Protein AF-A0A812SFN1-F1 (afdb_monomer)

Nearest PDB structures (foldseek):
  1kt5-assembly1_A  TM=6.848E-01  e=2.049E-05  Bos taurus
  1iiu-assembly1_A  TM=6.638E-01  e=1.188E-04  Gallus gallus
  4o4u-assembly2_B  TM=3.848E-01  e=2.314E-02  Glaesserella parasuis
  5m3l-assembly1_M  TM=3.344E-01  e=1.324E+00  Lumbricus terrestris
  2q03-assembly1_B  TM=2.125E-01  e=4.104E-01  Shewanella denitrificans OS217

Organism: Symbiodinium pilosum (NCBI:txid2952)

InterPro domains:
  IPR012674 Calycin [SSF50814] (40-189)

Solvent-accessible surface area (backbone atoms only — not comparable to full-atom values): 11523 Å² total; per-residue (Å²): 138,86,87,86,85,87,84,88,82,90,81,90,76,90,68,88,74,77,69,70,76,65,72,86,62,62,102,75,63,73,59,53,59,76,57,66,82,76,62,32,34,76,58,27,69,74,66,49,54,74,87,36,63,57,47,63,29,19,50,75,46,80,48,47,79,84,56,46,84,49,85,70,40,34,55,42,62,56,36,36,36,34,41,76,32,94,89,39,90,58,31,31,34,34,48,28,33,35,34,40,36,61,91,87,40,45,81,45,78,44,52,37,36,28,40,63,54,95,49,54,50,35,30,34,31,28,62,58,77,87,53,92,82,56,83,83,56,61,71,27,40,35,27,43,25,39,70,40,71,39,98,87,64,36,55,44,28,40,33,36,40,34,35,28,56,37,93,52,76,91,69,19,55,68,43,47,32,42,42,34,32,24,57,64,68,91,75,62,84,86,64,84,60,88,130

Radius of gyration: 20.09 Å; Cα contacts (8 Å, |Δi|>4): 354; chains: 1; bounding box: 63×40×50 Å

Structure (mmCIF, N/CA/C/O backbone):
data_AF-A0A812SFN1-F1
#
_entry.id   AF-A0A812SFN1-F1
#
loop_
_atom_site.group_PDB
_atom_site.id
_atom_site.type_symbol
_atom_site.label_atom_id
_atom_site.label_alt_id
_atom_site.label_comp_id
_atom_site.label_asym_id
_atom_site.label_entity_id
_atom_site.label_seq_id
_atom_site.pdbx_PDB_ins_code
_atom_site.Cartn_x
_atom_site.Cartn_y
_atom_site.Cartn_z
_atom_site.occupancy
_atom_site.B_iso_or_equiv
_atom_site.auth_seq_id
_atom_site.auth_comp_id
_atom_site.auth_asym_id
_atom_site.auth_atom_id
_atom_site.pdbx_PDB_model_num
ATOM 1 N N . MET A 1 1 ? 26.410 11.068 -27.537 1.00 30.41 1 MET A N 1
ATOM 2 C CA . MET A 1 1 ? 27.506 11.788 -26.854 1.00 30.41 1 MET A CA 1
ATOM 3 C C . MET A 1 1 ? 27.956 10.946 -25.669 1.00 30.41 1 MET A C 1
ATOM 5 O O . MET A 1 1 ? 27.180 10.829 -24.729 1.00 30.41 1 MET A O 1
ATOM 9 N N . PRO A 1 2 ? 29.117 10.275 -25.729 1.00 30.58 2 PRO A N 1
ATOM 10 C CA . PRO A 1 2 ? 29.652 9.532 -24.596 1.00 30.58 2 PRO A CA 1
ATOM 11 C C . PRO A 1 2 ? 30.596 10.426 -23.783 1.00 30.58 2 PRO A C 1
ATOM 13 O O . PRO A 1 2 ? 31.376 11.184 -24.357 1.00 30.58 2 PRO A O 1
ATOM 16 N N . CYS A 1 3 ? 30.557 10.308 -22.459 1.00 23.53 3 CYS A N 1
ATOM 17 C CA . CYS A 1 3 ? 31.626 10.801 -21.599 1.00 23.53 3 CYS A CA 1
ATOM 18 C C . CYS A 1 3 ? 32.460 9.595 -21.159 1.00 23.53 3 CYS A C 1
ATOM 20 O O . CYS A 1 3 ? 31.937 8.646 -20.575 1.00 23.53 3 CYS A O 1
ATOM 22 N N . SER A 1 4 ? 33.741 9.607 -21.523 1.00 26.70 4 SER A N 1
ATOM 23 C CA . SER A 1 4 ? 34.725 8.582 -21.189 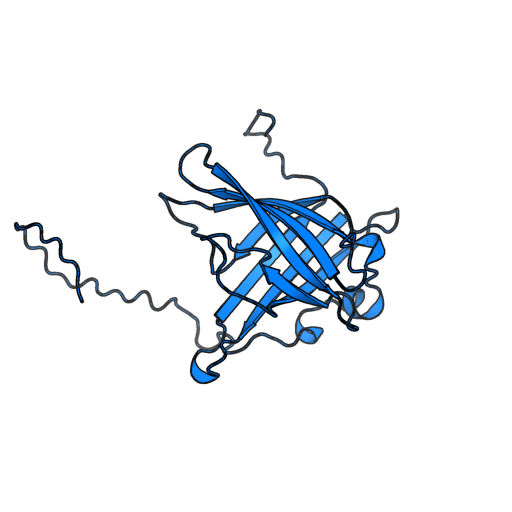1.00 26.70 4 SER A CA 1
ATOM 24 C C . SER A 1 4 ? 35.431 8.906 -19.876 1.00 26.70 4 SER A C 1
ATOM 26 O O . SER A 1 4 ? 35.824 10.052 -19.676 1.00 26.70 4 SER A O 1
ATOM 28 N N . ALA A 1 5 ? 35.778 7.882 -19.101 1.00 27.61 5 ALA A N 1
ATOM 29 C CA . ALA A 1 5 ? 37.019 7.882 -18.334 1.00 27.61 5 ALA A CA 1
ATOM 30 C C . ALA A 1 5 ? 37.664 6.495 -18.447 1.00 27.61 5 ALA A C 1
ATOM 32 O O . ALA A 1 5 ? 37.108 5.489 -18.013 1.00 27.61 5 ALA A O 1
ATOM 33 N N . ARG A 1 6 ? 38.825 6.461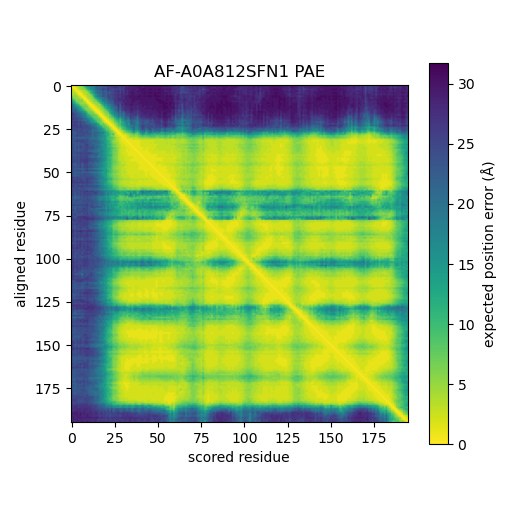 -19.107 1.00 28.08 6 ARG A N 1
ATOM 34 C CA . ARG A 1 6 ? 39.748 5.326 -19.158 1.00 28.08 6 ARG A CA 1
ATOM 35 C C . ARG A 1 6 ? 40.679 5.416 -17.951 1.00 28.08 6 ARG A C 1
ATOM 37 O O . ARG A 1 6 ? 41.238 6.479 -17.710 1.00 28.08 6 ARG A O 1
ATOM 44 N N . CYS A 1 7 ? 40.933 4.286 -17.301 1.00 25.19 7 CYS A N 1
ATOM 45 C CA . CYS A 1 7 ? 42.162 4.053 -16.550 1.00 25.19 7 CYS A CA 1
ATOM 46 C C . CYS A 1 7 ? 42.789 2.756 -17.093 1.00 25.19 7 CYS A C 1
ATOM 48 O O . CYS A 1 7 ? 42.141 1.712 -17.125 1.00 25.19 7 CYS A O 1
ATOM 50 N N . TRP A 1 8 ? 44.004 2.874 -17.624 1.00 29.62 8 TRP A N 1
ATOM 51 C CA . TRP A 1 8 ? 44.939 1.798 -17.996 1.00 29.62 8 TRP A CA 1
ATOM 52 C C . TRP A 1 8 ? 45.801 1.541 -16.734 1.00 29.62 8 TRP A C 1
ATOM 54 O O . TRP A 1 8 ? 46.112 2.510 -16.055 1.00 29.62 8 TRP A O 1
ATOM 64 N N . GLN A 1 9 ? 46.174 0.342 -16.271 1.00 32.12 9 GLN A N 1
ATOM 65 C CA . GLN A 1 9 ? 46.840 -0.783 -16.934 1.00 32.12 9 GLN A CA 1
ATOM 66 C C . GLN A 1 9 ? 46.726 -2.071 -16.077 1.00 32.12 9 GLN A C 1
ATOM 68 O O . GLN A 1 9 ? 47.017 -2.066 -14.887 1.00 32.12 9 GLN A O 1
ATOM 73 N N . SER A 1 10 ? 46.358 -3.161 -16.753 1.00 34.56 10 SER A N 1
ATOM 74 C CA . SER A 1 10 ? 46.991 -4.493 -16.752 1.00 34.56 10 SER A CA 1
ATOM 75 C C . SER A 1 10 ? 47.276 -5.238 -15.437 1.00 34.56 10 SER A C 1
ATOM 77 O O . SER A 1 10 ? 48.346 -5.057 -14.876 1.00 34.56 10 SER A O 1
ATOM 79 N N . ILE A 1 11 ? 46.452 -6.249 -15.114 1.00 38.59 11 ILE A N 1
ATOM 80 C CA . ILE A 1 11 ? 46.878 -7.667 -15.047 1.00 38.59 11 ILE A CA 1
ATOM 81 C C . ILE A 1 11 ? 45.729 -8.535 -15.585 1.00 38.59 11 ILE A C 1
ATOM 83 O O . ILE A 1 11 ? 44.580 -8.412 -15.166 1.00 38.59 11 ILE A O 1
ATOM 87 N N . LEU A 1 12 ? 46.058 -9.400 -16.546 1.00 41.22 12 LEU A N 1
ATOM 88 C CA . LEU A 1 12 ? 45.193 -10.440 -17.091 1.00 41.22 12 LEU A CA 1
ATOM 89 C C . LEU A 1 12 ? 44.718 -11.409 -15.994 1.00 41.22 12 LEU A C 1
ATOM 91 O O . LEU A 1 12 ? 45.506 -12.206 -15.499 1.00 41.22 12 LEU A O 1
ATOM 95 N N . VAL A 1 13 ? 43.410 -11.434 -15.739 1.00 44.31 13 VAL A N 1
ATOM 96 C CA . VAL A 1 13 ? 42.663 -12.680 -15.506 1.00 44.31 13 VAL A CA 1
ATOM 97 C C . VAL A 1 13 ? 41.435 -12.617 -16.407 1.00 44.31 13 VAL A C 1
ATOM 99 O O . VAL A 1 13 ? 40.340 -12.227 -16.013 1.00 44.31 13 VAL A O 1
ATOM 102 N N . ALA A 1 14 ? 41.654 -12.934 -17.681 1.00 43.69 14 ALA A N 1
ATOM 103 C CA . ALA A 1 14 ? 40.589 -13.185 -18.636 1.00 43.69 14 ALA A CA 1
ATOM 104 C C . ALA A 1 14 ? 40.062 -14.608 -18.405 1.00 43.69 14 ALA A C 1
ATOM 106 O O . ALA A 1 14 ? 40.449 -15.549 -19.088 1.00 43.69 14 ALA A O 1
ATOM 107 N N . ALA A 1 15 ? 39.179 -14.753 -17.421 1.00 46.53 15 ALA A N 1
ATOM 108 C CA . ALA A 1 15 ? 38.187 -15.814 -17.404 1.00 46.53 15 ALA A CA 1
ATOM 109 C C . ALA A 1 15 ? 36.833 -15.127 -17.263 1.00 46.53 15 ALA A C 1
ATOM 111 O O . ALA A 1 15 ? 36.476 -14.575 -16.226 1.00 46.53 15 ALA A O 1
ATOM 112 N N . VAL A 1 16 ? 36.159 -15.089 -18.404 1.00 47.81 16 VAL A N 1
ATOM 113 C CA . VAL A 1 16 ? 34.801 -14.640 -18.676 1.00 47.81 16 VAL A CA 1
ATOM 114 C C . VAL A 1 16 ? 33.835 -15.172 -17.609 1.00 47.81 16 VAL A C 1
ATOM 116 O O . VAL A 1 16 ? 33.189 -16.196 -17.779 1.00 47.81 16 VAL A O 1
ATOM 119 N N . CYS A 1 17 ? 33.698 -14.438 -16.507 1.00 41.50 17 CYS A N 1
ATOM 120 C CA . CYS A 1 17 ? 32.503 -14.456 -15.674 1.00 41.50 17 CYS A CA 1
ATOM 121 C C . CYS A 1 17 ? 31.531 -13.402 -16.212 1.00 41.50 17 CYS A C 1
ATOM 123 O O . CYS A 1 17 ? 31.057 -12.536 -15.482 1.00 41.50 17 CYS A O 1
ATOM 125 N N . THR A 1 18 ? 31.156 -13.509 -17.492 1.00 46.12 18 THR A N 1
ATOM 126 C CA . THR A 1 18 ? 29.789 -13.157 -17.893 1.00 46.12 18 THR A CA 1
ATOM 127 C C . THR A 1 18 ? 28.863 -14.250 -17.369 1.00 46.12 18 THR A C 1
ATOM 129 O O . THR A 1 18 ? 28.173 -14.929 -18.126 1.00 46.12 18 THR A O 1
ATOM 132 N N . LEU A 1 19 ? 28.847 -14.431 -16.049 1.00 46.44 19 LEU A N 1
ATOM 133 C CA . LEU A 1 19 ? 27.657 -14.910 -15.386 1.00 46.44 19 LEU A CA 1
ATOM 134 C C . LEU A 1 19 ? 26.694 -13.738 -15.512 1.00 46.44 19 LEU A C 1
ATOM 136 O O . LEU A 1 19 ? 26.614 -12.861 -14.655 1.00 46.44 19 LEU A O 1
ATOM 140 N N . LEU A 1 20 ? 25.994 -13.707 -16.649 1.00 44.91 20 LEU A N 1
ATOM 141 C CA . LEU A 1 20 ? 24.604 -13.307 -16.634 1.00 44.91 20 LEU A CA 1
ATOM 142 C C . LEU A 1 20 ? 24.030 -14.059 -15.440 1.00 44.91 20 LEU A C 1
ATOM 144 O O . LEU A 1 20 ? 23.793 -15.263 -15.522 1.00 44.91 20 LEU A O 1
ATOM 148 N N . ALA A 1 21 ? 23.878 -13.369 -14.314 1.00 43.00 21 ALA A N 1
ATOM 149 C CA . ALA A 1 21 ? 22.885 -13.747 -13.344 1.00 43.00 21 ALA A CA 1
ATOM 150 C C . ALA A 1 21 ? 21.562 -13.613 -14.103 1.00 43.00 21 ALA A C 1
ATOM 152 O O . ALA A 1 21 ? 20.866 -12.606 -14.002 1.00 43.00 21 ALA A O 1
ATOM 153 N N . LYS A 1 22 ? 21.252 -14.614 -14.940 1.00 44.03 22 LYS A N 1
ATOM 154 C CA . LYS A 1 22 ? 19.883 -15.047 -15.105 1.00 44.03 22 LYS A CA 1
ATOM 155 C C . LYS A 1 22 ? 19.474 -15.261 -13.663 1.00 44.03 22 LYS A C 1
ATOM 157 O O . LYS A 1 22 ? 19.995 -16.157 -13.009 1.00 44.03 22 LYS A O 1
ATOM 162 N N . ALA A 1 23 ? 18.710 -14.320 -13.117 1.00 45.53 23 ALA A N 1
ATOM 163 C CA . ALA A 1 23 ? 17.949 -14.630 -11.931 1.00 45.53 23 ALA A CA 1
ATOM 164 C C . ALA A 1 23 ? 17.289 -15.965 -12.273 1.00 45.53 23 ALA A C 1
ATOM 166 O O . ALA A 1 23 ? 16.613 -16.034 -13.304 1.00 45.53 23 ALA A O 1
ATOM 167 N N . ASP A 1 24 ? 17.635 -17.021 -11.536 1.00 43.62 24 ASP A N 1
ATOM 168 C CA . ASP A 1 24 ? 17.015 -18.333 -11.667 1.00 43.62 24 ASP A CA 1
ATOM 169 C C . ASP A 1 24 ? 15.550 -18.139 -11.286 1.00 43.62 24 ASP A C 1
ATOM 171 O O . ASP A 1 24 ? 15.131 -18.337 -10.150 1.00 43.62 24 ASP A O 1
ATOM 175 N N . CYS A 1 25 ? 14.786 -17.620 -12.235 1.00 52.16 25 CYS A N 1
ATOM 176 C CA . CYS A 1 25 ? 13.358 -17.720 -12.243 1.00 52.16 25 CYS A CA 1
ATOM 177 C C . CYS A 1 25 ? 13.112 -19.145 -12.734 1.00 52.16 25 CYS A C 1
ATOM 179 O O . CYS A 1 25 ? 13.432 -19.421 -13.897 1.00 52.16 25 CYS A O 1
ATOM 181 N N . PRO A 1 26 ? 12.637 -20.067 -11.875 1.00 61.00 26 PRO A N 1
ATOM 182 C CA . PRO A 1 26 ? 12.176 -21.366 -12.349 1.00 61.00 26 PRO A CA 1
ATOM 183 C C . PRO A 1 26 ? 11.146 -21.152 -13.469 1.00 61.00 26 PRO A C 1
ATOM 185 O O . PRO A 1 26 ? 10.568 -20.068 -13.570 1.00 61.00 26 PRO A O 1
ATOM 188 N N . GLU A 1 27 ? 10.935 -22.161 -14.317 1.00 58.38 27 GLU A N 1
ATOM 189 C CA . GLU A 1 27 ? 10.162 -22.086 -15.576 1.00 58.38 27 GLU A CA 1
ATOM 190 C C . GLU A 1 27 ? 8.706 -21.565 -15.448 1.00 58.38 27 GLU A C 1
ATOM 192 O O . GLU A 1 27 ? 8.043 -21.370 -16.461 1.00 58.38 27 GLU A O 1
ATOM 197 N N . ASP A 1 28 ? 8.250 -21.215 -14.241 1.00 66.44 28 ASP A N 1
ATOM 198 C CA . ASP A 1 28 ? 6.900 -20.766 -13.896 1.00 66.44 28 ASP A CA 1
ATOM 199 C C . ASP A 1 28 ? 6.834 -19.364 -13.254 1.00 66.44 28 ASP A C 1
ATOM 201 O O . ASP A 1 28 ? 5.865 -19.030 -12.567 1.00 66.44 28 ASP A O 1
ATOM 205 N N . CYS A 1 29 ? 7.848 -18.508 -13.429 1.00 70.88 29 CYS A N 1
ATOM 206 C CA . CYS A 1 29 ? 7.729 -17.125 -12.958 1.00 70.88 29 CYS A CA 1
ATOM 207 C C . CYS A 1 29 ? 6.555 -16.414 -13.661 1.00 70.88 29 CYS A C 1
ATOM 209 O O . CYS A 1 29 ? 6.495 -16.396 -14.896 1.00 70.88 29 CYS A O 1
ATOM 211 N N . PRO A 1 30 ? 5.632 -15.785 -12.909 1.00 82.44 30 PRO A N 1
ATOM 212 C CA . PRO A 1 30 ? 4.486 -15.128 -13.508 1.00 82.44 30 PRO A CA 1
ATOM 213 C C . PRO A 1 30 ? 4.959 -13.984 -14.404 1.00 82.44 30 PRO A C 1
ATOM 215 O O . PRO A 1 30 ? 5.619 -13.045 -13.963 1.00 82.44 30 PRO A O 1
ATOM 218 N N . ALA A 1 31 ? 4.587 -14.045 -15.683 1.00 86.88 31 ALA A N 1
ATOM 219 C CA . ALA A 1 31 ? 4.894 -12.985 -16.641 1.00 86.88 31 ALA A CA 1
ATOM 220 C C . ALA A 1 31 ? 4.077 -11.709 -16.382 1.00 86.88 31 ALA A C 1
ATOM 222 O O . ALA A 1 31 ? 4.350 -10.669 -16.978 1.00 86.88 31 ALA A O 1
ATOM 223 N N . ARG A 1 32 ? 3.044 -11.786 -15.535 1.00 92.75 32 ARG A N 1
ATOM 224 C CA . ARG A 1 32 ? 2.090 -10.712 -15.266 1.00 92.75 32 ARG A CA 1
ATOM 225 C C . ARG A 1 32 ? 1.772 -10.616 -13.793 1.00 92.75 32 ARG A C 1
ATOM 227 O O . ARG A 1 32 ? 1.776 -11.619 -13.086 1.00 92.75 32 ARG A O 1
ATOM 234 N N . CYS A 1 33 ? 1.428 -9.407 -13.371 1.00 94.69 33 CYS A N 1
ATOM 235 C CA . CYS A 1 33 ? 0.812 -9.200 -12.074 1.00 94.69 33 CYS A CA 1
ATOM 236 C C . CYS A 1 33 ? -0.432 -10.088 -11.939 1.00 94.69 33 CYS A C 1
ATOM 238 O O . CYS A 1 33 ? -1.250 -10.090 -12.867 1.00 94.69 33 CYS A O 1
ATOM 240 N N . PRO A 1 34 ? -0.591 -10.804 -10.814 1.00 95.19 34 PRO A N 1
ATOM 241 C CA . PRO A 1 34 ? -1.831 -11.504 -10.527 1.00 95.19 34 PRO A CA 1
ATOM 242 C C . PRO A 1 34 ? -2.991 -10.507 -10.437 1.00 95.19 34 PRO A C 1
ATOM 244 O O . PRO A 1 34 ? -2.804 -9.316 -10.161 1.00 95.19 34 PRO A O 1
ATOM 247 N N . GLY A 1 35 ? -4.203 -10.999 -10.673 1.00 96.00 35 GLY A N 1
ATOM 248 C CA . GLY A 1 35 ? -5.418 -10.250 -10.399 1.00 96.00 35 GLY A CA 1
ATOM 249 C C . GLY A 1 35 ? -5.548 -9.966 -8.902 1.00 96.00 35 GLY A C 1
ATOM 250 O O . GLY A 1 35 ? -5.170 -10.781 -8.063 1.00 96.00 35 GLY A O 1
ATOM 251 N N . GLN A 1 36 ? -6.130 -8.823 -8.538 1.00 95.81 36 GLN A N 1
ATOM 252 C CA . GLN A 1 36 ? -6.191 -8.428 -7.123 1.00 95.81 36 GLN A CA 1
ATOM 253 C C . GLN A 1 36 ? -7.031 -9.399 -6.292 1.00 95.81 36 GLN A C 1
ATOM 255 O O . GLN A 1 36 ? -6.624 -9.828 -5.216 1.00 95.81 36 GLN A O 1
ATOM 260 N N . LEU A 1 37 ? -8.140 -9.877 -6.857 1.00 95.19 37 LEU A N 1
ATOM 261 C CA . LEU A 1 37 ? -8.960 -10.915 -6.236 1.00 95.19 37 LEU A CA 1
ATOM 262 C C . LEU A 1 37 ? -8.253 -12.272 -6.126 1.00 95.19 37 LEU A C 1
ATOM 264 O O . LEU A 1 37 ? -8.746 -13.135 -5.414 1.00 95.19 37 LEU A O 1
ATOM 268 N N . GLU A 1 38 ? -7.142 -12.507 -6.818 1.00 95.56 38 GLU A N 1
ATOM 269 C CA . GLU A 1 38 ? -6.393 -13.764 -6.702 1.00 95.56 38 GLU A CA 1
ATOM 270 C C . GLU A 1 38 ? -5.487 -13.753 -5.470 1.00 95.56 38 GLU A C 1
ATOM 272 O O . GLU A 1 38 ? -5.257 -14.803 -4.875 1.00 95.56 38 GLU A O 1
ATOM 277 N N . VAL A 1 39 ? -5.029 -12.568 -5.048 1.00 96.81 39 VAL A N 1
ATOM 278 C CA . VAL A 1 39 ? -4.117 -12.413 -3.908 1.00 96.81 39 VAL A CA 1
ATOM 279 C C . VAL A 1 39 ? -4.825 -12.041 -2.606 1.00 96.81 39 VAL A C 1
ATOM 281 O O . VAL A 1 39 ? -4.325 -12.379 -1.544 1.00 96.81 39 VAL A O 1
ATOM 284 N N . GLN A 1 40 ? -5.991 -11.388 -2.644 1.00 98.12 40 GLN A N 1
ATOM 285 C CA . GLN A 1 40 ? -6.701 -10.983 -1.421 1.00 98.12 40 GLN A CA 1
ATOM 286 C C . GLN A 1 40 ? -7.248 -12.168 -0.621 1.00 98.12 40 GLN A C 1
ATOM 288 O O . GLN A 1 40 ? -7.825 -13.095 -1.189 1.00 98.12 40 GLN A O 1
ATOM 293 N N . SER A 1 41 ? -7.215 -12.091 0.706 1.00 98.25 41 SER A N 1
ATOM 294 C CA . SER A 1 41 ? -7.943 -13.005 1.584 1.00 98.25 41 SER A CA 1
ATOM 295 C C . SER A 1 41 ? -9.458 -12.809 1.445 1.00 98.25 41 SER A C 1
ATOM 297 O O . SER A 1 41 ? -9.946 -11.744 1.054 1.00 98.25 41 SER A O 1
ATOM 299 N N . ALA A 1 42 ? -10.242 -13.836 1.782 1.00 98.06 42 ALA A N 1
ATOM 300 C CA . ALA A 1 42 ? -11.704 -13.728 1.769 1.00 98.06 42 ALA A CA 1
ATOM 301 C C . ALA A 1 42 ? -12.215 -12.630 2.723 1.00 98.06 42 ALA A C 1
ATOM 303 O O . ALA A 1 42 ? -13.233 -11.990 2.444 1.00 98.06 42 ALA A O 1
ATOM 304 N N . PHE A 1 43 ? -11.491 -12.391 3.824 1.00 98.12 43 PHE A N 1
ATOM 305 C CA . PHE A 1 43 ? -11.801 -11.327 4.771 1.00 98.12 43 PHE A CA 1
ATOM 306 C C . PHE A 1 43 ? -11.664 -9.953 4.114 1.00 98.12 43 PHE A C 1
ATOM 308 O O . PHE A 1 43 ? -12.622 -9.185 4.134 1.00 98.12 43 PHE A O 1
ATOM 315 N N . VAL A 1 44 ? -10.533 -9.657 3.461 1.00 98.19 44 VAL A N 1
ATOM 316 C CA . VAL A 1 44 ? -10.334 -8.341 2.831 1.00 98.19 44 VAL A CA 1
ATOM 317 C C . VAL A 1 44 ? -11.395 -8.072 1.765 1.00 98.19 44 VAL A C 1
ATOM 319 O O . VAL A 1 44 ? -12.010 -7.008 1.769 1.00 98.19 44 VAL A O 1
ATOM 322 N N . ARG A 1 45 ? -11.689 -9.062 0.912 1.00 97.00 45 ARG A N 1
ATOM 323 C CA . ARG A 1 45 ? -12.670 -8.922 -0.181 1.00 97.00 45 ARG A CA 1
ATOM 324 C C . ARG A 1 45 ? -14.073 -8.529 0.292 1.00 97.00 45 ARG A C 1
ATOM 326 O O . ARG A 1 45 ? -14.829 -7.955 -0.483 1.00 97.00 45 ARG A O 1
ATOM 333 N N . SER A 1 46 ? -14.445 -8.894 1.519 1.00 96.69 46 SER A N 1
ATOM 334 C CA . SER A 1 46 ? -15.824 -8.770 2.015 1.00 96.69 46 SER A CA 1
ATOM 335 C C . SER A 1 46 ? -15.990 -7.830 3.208 1.00 96.69 46 SER A C 1
ATOM 337 O O . SER A 1 46 ? -17.086 -7.321 3.425 1.00 96.69 46 SER A O 1
ATOM 339 N N . GLN A 1 47 ? -14.934 -7.612 3.992 1.00 97.44 47 GLN A N 1
ATOM 340 C CA . GLN A 1 47 ? -15.003 -6.951 5.300 1.00 97.44 47 GLN A CA 1
ATOM 341 C C . GLN A 1 47 ? -13.917 -5.892 5.505 1.00 97.44 47 GLN A C 1
ATOM 343 O O . GLN A 1 47 ? -13.844 -5.304 6.589 1.00 97.44 47 GLN A O 1
ATOM 348 N N . PHE A 1 48 ? -13.065 -5.636 4.505 1.00 98.12 48 PHE A N 1
ATOM 349 C CA . PHE A 1 48 ? -12.106 -4.545 4.608 1.00 98.12 48 PHE A CA 1
ATOM 350 C C . PHE A 1 48 ? -12.830 -3.204 4.726 1.00 98.12 48 PHE A C 1
ATOM 352 O O . PHE A 1 48 ? -13.708 -2.864 3.937 1.00 98.12 48 PHE A O 1
ATOM 359 N N . ASP A 1 49 ? -12.419 -2.437 5.720 1.00 97.94 49 ASP A N 1
ATOM 360 C CA . ASP A 1 49 ? -12.974 -1.153 6.085 1.00 97.94 49 ASP A CA 1
ATOM 361 C C . ASP A 1 49 ? -11.807 -0.187 6.243 1.00 97.94 49 ASP A C 1
ATOM 363 O O . ASP A 1 49 ? -10.994 -0.260 7.169 1.00 97.94 49 ASP A O 1
ATOM 367 N N . LEU A 1 50 ? -11.741 0.733 5.289 1.00 97.19 50 LEU A N 1
ATOM 368 C CA . LEU A 1 50 ? -10.669 1.701 5.169 1.00 97.19 50 LEU A CA 1
ATOM 369 C C . LEU A 1 50 ? -10.519 2.568 6.430 1.00 97.19 50 LEU A C 1
ATOM 371 O O . LEU A 1 50 ? -9.408 2.960 6.778 1.00 97.19 50 LEU A O 1
ATOM 375 N N . SER A 1 51 ? -11.605 2.821 7.169 1.00 97.00 51 SER A N 1
ATOM 376 C CA . SER A 1 51 ? -11.551 3.638 8.388 1.00 97.00 51 SER A CA 1
ATOM 377 C C . SER A 1 51 ? -10.709 3.006 9.505 1.00 97.00 51 SER A C 1
ATOM 379 O O . SER A 1 51 ? -10.150 3.721 10.338 1.00 97.00 51 SER A O 1
ATOM 381 N N . LYS A 1 52 ? -10.559 1.674 9.492 1.00 97.69 52 LYS A N 1
ATOM 382 C CA . LYS A 1 52 ? -9.755 0.894 10.450 1.00 97.69 52 LYS A CA 1
ATOM 383 C C . LYS A 1 52 ? -8.294 0.746 10.035 1.00 97.69 52 LYS A C 1
ATOM 385 O O . LYS A 1 52 ? -7.488 0.242 10.819 1.00 97.69 52 LYS A O 1
ATOM 390 N N . PHE A 1 53 ? -7.957 1.178 8.820 1.00 97.44 53 PHE A N 1
ATOM 391 C CA . PHE A 1 53 ? -6.630 1.039 8.231 1.00 97.44 53 PHE A CA 1
ATOM 392 C C . PHE A 1 53 ? -5.659 2.139 8.660 1.00 97.44 53 PHE A C 1
ATOM 394 O O . PHE A 1 53 ? -4.449 1.954 8.569 1.00 97.44 53 PHE A O 1
ATOM 401 N N . TRP A 1 54 ? -6.149 3.263 9.174 1.00 97.44 54 TRP A N 1
ATOM 402 C CA . TRP A 1 54 ? -5.322 4.434 9.453 1.00 97.44 54 TRP A CA 1
ATOM 403 C C . TRP A 1 54 ? -4.324 4.270 10.600 1.00 97.44 54 TRP A C 1
ATOM 405 O O . TRP A 1 54 ? -4.472 3.450 11.511 1.00 97.44 54 TRP A O 1
ATOM 415 N N . GLY A 1 55 ? -3.279 5.095 10.556 1.00 96.44 55 GLY A N 1
ATOM 416 C CA . GLY A 1 55 ? -2.291 5.263 11.615 1.00 96.44 55 GLY A CA 1
ATOM 417 C C . GLY A 1 55 ? -0.880 4.848 11.209 1.00 96.44 55 GLY A C 1
ATOM 418 O O . GLY A 1 55 ? -0.555 4.702 10.034 1.00 96.44 55 GLY A O 1
ATOM 419 N N . VAL A 1 56 ? -0.031 4.670 12.218 1.00 96.25 56 VAL A N 1
ATOM 420 C CA . VAL A 1 56 ? 1.385 4.336 12.034 1.00 96.25 56 VAL A CA 1
ATOM 421 C C . VAL A 1 56 ? 1.562 2.828 11.962 1.00 96.25 56 VAL A C 1
ATOM 423 O O . VAL A 1 56 ? 1.052 2.122 12.825 1.00 96.25 56 VAL A O 1
ATOM 426 N N . TYR A 1 57 ? 2.295 2.360 10.962 1.00 95.50 57 TYR A N 1
ATOM 427 C CA . TYR A 1 57 ? 2.777 0.995 10.848 1.00 95.50 57 TYR A CA 1
ATOM 428 C C . TYR A 1 57 ? 4.298 0.980 10.751 1.00 95.50 57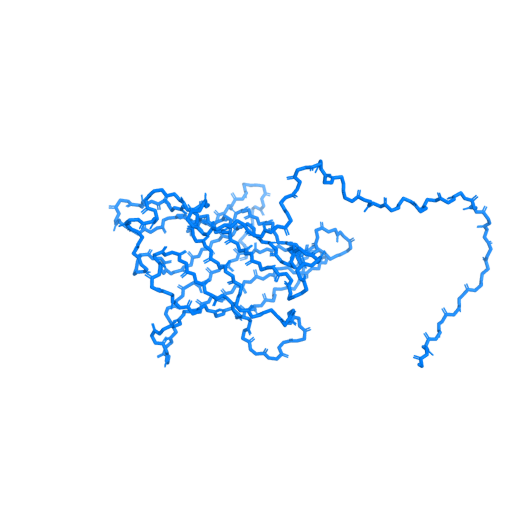 TYR A C 1
ATOM 430 O O . TYR A 1 57 ? 4.917 1.904 10.225 1.00 95.50 57 TYR A O 1
ATOM 438 N N . TYR A 1 58 ? 4.884 -0.102 11.230 1.00 92.12 58 TYR A N 1
ATOM 439 C CA . TYR A 1 58 ? 6.292 -0.425 11.106 1.00 92.12 58 TYR A CA 1
ATOM 440 C C . TYR A 1 58 ? 6.427 -1.567 10.122 1.00 92.12 58 TYR A C 1
ATOM 442 O O . TYR A 1 58 ? 5.669 -2.537 10.174 1.00 92.12 58 TYR A O 1
ATOM 450 N N . GLU A 1 59 ? 7.365 -1.427 9.202 1.00 88.50 59 GLU A N 1
ATOM 451 C CA . GLU A 1 59 ? 7.582 -2.419 8.166 1.00 88.50 59 GLU A CA 1
ATOM 452 C C . GLU A 1 59 ? 8.499 -3.517 8.700 1.00 88.50 59 GLU A C 1
ATOM 454 O O . GLU A 1 59 ? 9.672 -3.294 8.980 1.00 88.50 59 GLU A O 1
ATOM 459 N N . ILE A 1 60 ? 7.923 -4.696 8.903 1.00 84.94 60 ILE A N 1
ATOM 460 C CA . ILE A 1 60 ? 8.551 -5.837 9.575 1.00 84.94 60 ILE A CA 1
ATOM 461 C C . ILE A 1 60 ? 9.315 -6.693 8.567 1.00 84.94 60 ILE A C 1
ATOM 463 O O . ILE A 1 60 ? 10.411 -7.175 8.844 1.00 84.94 60 ILE A O 1
ATOM 467 N N . ALA A 1 61 ? 8.738 -6.868 7.380 1.00 79.31 61 ALA A N 1
ATOM 468 C CA . ALA A 1 61 ? 9.384 -7.529 6.260 1.00 79.31 61 ALA A CA 1
ATOM 469 C C . ALA A 1 61 ? 9.027 -6.792 4.975 1.00 79.31 61 ALA A C 1
ATOM 471 O O . ALA A 1 61 ? 7.860 -6.488 4.734 1.00 79.31 61 ALA A O 1
ATOM 472 N N . TYR A 1 62 ? 10.036 -6.528 4.147 1.00 72.88 62 TYR A N 1
ATOM 473 C CA . TYR A 1 62 ? 9.851 -5.818 2.891 1.00 72.88 62 TYR A CA 1
ATOM 474 C C . TYR A 1 62 ? 10.690 -6.416 1.778 1.00 72.88 62 TYR A C 1
ATOM 476 O O . TYR A 1 62 ? 11.878 -6.735 1.920 1.00 72.88 62 TYR A O 1
ATOM 484 N N . HIS A 1 63 ? 10.043 -6.583 0.639 1.00 70.69 63 HIS A N 1
ATOM 485 C CA . HIS A 1 63 ? 10.647 -7.050 -0.589 1.00 70.69 63 HIS A CA 1
ATOM 486 C C . HIS A 1 63 ? 10.127 -6.159 -1.704 1.00 70.69 63 HIS A C 1
ATOM 488 O O . HIS A 1 63 ? 9.079 -6.449 -2.255 1.00 70.69 63 HIS A O 1
ATOM 494 N N . ASP A 1 64 ? 10.854 -5.093 -2.027 1.00 69.56 64 ASP A N 1
ATOM 495 C CA . ASP A 1 64 ? 10.595 -4.252 -3.194 1.00 69.56 64 ASP A CA 1
ATOM 496 C C . ASP A 1 64 ? 11.730 -4.453 -4.210 1.00 69.56 64 ASP A C 1
ATOM 498 O O . ASP A 1 64 ? 12.914 -4.363 -3.870 1.00 69.56 64 ASP A O 1
ATOM 502 N N . SER A 1 65 ? 11.355 -4.734 -5.460 1.00 69.00 65 SER A N 1
ATOM 503 C CA . SER A 1 65 ? 12.261 -4.860 -6.612 1.00 69.00 65 SER A CA 1
ATOM 504 C C . SER A 1 65 ? 13.186 -3.653 -6.859 1.00 69.00 65 SER A C 1
ATOM 506 O O . SER A 1 65 ? 14.225 -3.800 -7.502 1.00 69.00 65 SER A O 1
ATOM 508 N N . THR A 1 66 ? 12.843 -2.472 -6.345 1.00 65.38 66 THR A N 1
ATOM 509 C CA . THR A 1 66 ? 13.576 -1.211 -6.540 1.00 65.38 66 THR A CA 1
ATOM 510 C C . THR A 1 66 ? 14.541 -0.876 -5.405 1.00 65.38 66 THR A C 1
ATOM 512 O O . THR A 1 66 ? 15.377 0.018 -5.552 1.00 65.38 66 THR A O 1
ATOM 515 N N . GLN A 1 67 ? 14.478 -1.592 -4.278 1.00 66.31 67 GLN A N 1
ATOM 516 C CA . GLN A 1 67 ? 15.281 -1.266 -3.105 1.00 66.31 67 GLN A CA 1
ATOM 517 C C . GLN A 1 67 ? 16.612 -2.032 -3.089 1.00 66.31 67 GLN A C 1
ATOM 519 O O . GLN A 1 67 ? 16.633 -3.268 -3.128 1.00 66.31 67 GLN A O 1
ATOM 524 N N . PRO A 1 68 ? 17.759 -1.336 -2.992 1.00 65.62 68 PRO A N 1
ATOM 525 C CA . PRO A 1 68 ? 19.054 -1.991 -2.990 1.00 65.62 68 PRO A CA 1
ATOM 526 C C . PRO A 1 68 ? 19.253 -2.779 -1.687 1.00 65.62 68 PRO A C 1
ATOM 528 O O . PRO A 1 68 ? 19.222 -2.251 -0.574 1.00 65.62 68 PRO A O 1
ATOM 531 N N . ARG A 1 69 ? 19.456 -4.091 -1.845 1.00 66.44 69 ARG A N 1
ATOM 532 C CA . ARG A 1 69 ? 19.665 -5.046 -0.742 1.00 66.44 69 ARG A CA 1
ATOM 533 C C . ARG A 1 69 ? 21.133 -5.278 -0.392 1.00 66.44 69 ARG A C 1
ATOM 535 O O . ARG A 1 69 ? 21.426 -6.021 0.541 1.00 66.44 69 ARG A O 1
ATOM 542 N N . ARG A 1 70 ? 22.067 -4.706 -1.158 1.00 68.75 70 ARG A N 1
ATOM 543 C CA . ARG A 1 70 ? 23.498 -5.026 -1.074 1.00 68.75 70 ARG A CA 1
ATOM 544 C C . ARG A 1 70 ? 24.329 -3.792 -0.748 1.00 68.75 70 ARG A C 1
ATOM 546 O O . ARG A 1 70 ? 24.079 -2.702 -1.247 1.00 68.75 70 ARG A O 1
ATOM 553 N N . TRP A 1 71 ? 25.356 -4.003 0.067 1.00 56.97 71 TRP A N 1
ATOM 554 C CA . TRP A 1 71 ? 26.382 -3.009 0.372 1.00 56.97 71 TRP A CA 1
ATOM 555 C C . TRP A 1 71 ? 26.985 -2.415 -0.923 1.00 56.97 71 TRP A C 1
ATOM 557 O O . TRP A 1 71 ? 27.172 -3.166 -1.884 1.00 56.97 71 TRP A O 1
ATOM 567 N N . PRO A 1 72 ? 27.299 -1.104 -0.980 1.00 65.25 72 PRO A N 1
ATOM 568 C CA . PRO A 1 72 ? 27.329 -0.133 0.123 1.00 65.25 72 PRO A CA 1
ATOM 569 C C . PRO A 1 72 ? 26.002 0.581 0.421 1.00 65.25 72 PRO A C 1
ATOM 571 O O . PRO A 1 72 ? 25.936 1.338 1.387 1.00 65.25 72 PRO A O 1
ATOM 574 N N . ILE A 1 73 ? 24.945 0.344 -0.364 1.00 68.69 73 ILE A N 1
ATOM 575 C CA . ILE A 1 73 ? 23.641 0.997 -0.192 1.00 68.69 73 ILE A CA 1
ATOM 576 C C . ILE A 1 73 ? 22.625 -0.061 0.229 1.00 68.69 73 ILE A C 1
ATOM 578 O O . ILE A 1 73 ? 22.049 -0.751 -0.603 1.00 68.69 73 ILE A O 1
ATOM 582 N N . LYS A 1 74 ? 22.408 -0.195 1.536 1.00 71.94 74 LYS A N 1
ATOM 583 C CA . LYS A 1 74 ? 21.287 -0.968 2.069 1.00 71.94 74 LYS A CA 1
ATOM 584 C C . LYS A 1 74 ? 20.147 0.008 2.330 1.00 71.94 74 LYS A C 1
ATOM 586 O O . LYS A 1 74 ? 20.354 0.996 3.028 1.00 71.94 74 LYS A O 1
ATOM 591 N N . ALA A 1 75 ? 18.985 -0.248 1.743 1.00 72.19 75 ALA A N 1
ATOM 592 C CA . ALA A 1 75 ? 17.750 0.412 2.144 1.00 72.19 75 ALA A CA 1
ATOM 593 C C . ALA A 1 75 ? 17.065 -0.437 3.217 1.00 72.19 75 ALA A C 1
ATOM 595 O O . ALA A 1 75 ? 17.009 -1.658 3.063 1.00 72.19 75 ALA A O 1
ATOM 596 N N . SER A 1 76 ? 16.557 0.190 4.277 1.00 73.06 76 SER A N 1
ATOM 597 C CA . SER A 1 76 ? 15.633 -0.423 5.232 1.00 73.06 76 SER A CA 1
ATOM 598 C C . SER A 1 76 ? 14.441 0.477 5.489 1.00 73.06 76 SER A C 1
ATOM 600 O O . SER A 1 76 ? 14.601 1.628 5.892 1.00 73.06 76 SER A O 1
ATOM 602 N N . CYS A 1 77 ? 13.246 -0.033 5.208 1.00 66.19 77 CYS A N 1
ATOM 603 C CA . CYS A 1 77 ? 12.020 0.644 5.582 1.00 66.19 77 CYS A CA 1
ATOM 604 C C . CYS A 1 77 ? 11.841 0.574 7.091 1.00 66.19 77 CYS A C 1
ATOM 606 O O . CYS A 1 77 ? 12.081 -0.465 7.702 1.00 66.19 77 CYS A O 1
ATOM 608 N N . GLN A 1 78 ? 11.409 1.680 7.685 1.00 78.88 78 GLN A N 1
ATOM 609 C CA . GLN A 1 78 ? 11.250 1.756 9.137 1.00 78.88 78 GLN A CA 1
ATOM 610 C C . GLN A 1 78 ? 9.796 1.975 9.537 1.00 78.88 78 GLN A C 1
ATOM 612 O O . GLN A 1 78 ? 9.321 1.395 10.510 1.00 78.88 78 GLN A O 1
ATOM 617 N N . ARG A 1 79 ? 9.071 2.808 8.789 1.00 89.75 79 ARG A N 1
ATOM 618 C CA . ARG A 1 79 ? 7.750 3.282 9.186 1.00 89.75 79 ARG A CA 1
ATOM 619 C C . ARG A 1 79 ? 6.952 3.731 7.972 1.00 89.75 79 ARG A C 1
ATOM 621 O O . ARG A 1 79 ? 7.520 4.330 7.068 1.00 89.75 79 ARG A O 1
ATOM 628 N N . SER A 1 80 ? 5.649 3.493 8.011 1.00 92.94 80 SER A N 1
ATOM 629 C CA . SER A 1 80 ? 4.629 3.954 7.071 1.00 92.94 80 SER A CA 1
ATOM 630 C C . SER A 1 80 ? 3.510 4.617 7.878 1.00 92.94 80 SER A C 1
ATOM 632 O O . SER A 1 80 ? 3.028 4.064 8.869 1.00 92.94 80 SER A O 1
ATOM 634 N N . VAL A 1 81 ? 3.128 5.843 7.523 1.00 95.56 81 VAL A N 1
ATOM 635 C CA . VAL A 1 81 ? 2.036 6.577 8.176 1.00 95.56 81 VAL A CA 1
ATOM 636 C C . VAL A 1 81 ? 0.916 6.747 7.176 1.00 95.56 81 VAL A C 1
ATOM 638 O O . VAL A 1 81 ? 0.988 7.607 6.301 1.00 95.56 81 VAL A O 1
ATOM 641 N N . LYS A 1 82 ? -0.134 5.949 7.352 1.00 96.75 82 LYS A N 1
ATOM 642 C CA . LYS A 1 82 ? -1.287 5.921 6.457 1.00 96.75 82 LYS A CA 1
ATOM 643 C C . LYS A 1 82 ? -2.376 6.837 7.010 1.00 96.75 82 LYS A C 1
ATOM 645 O O . LYS A 1 82 ? -2.858 6.617 8.128 1.00 96.75 82 LYS A O 1
ATOM 650 N N . ALA A 1 83 ? -2.749 7.866 6.256 1.00 96.81 83 ALA A N 1
ATOM 651 C CA . ALA A 1 83 ? -3.738 8.857 6.675 1.00 96.81 83 ALA A CA 1
ATOM 652 C C . ALA A 1 83 ? -4.583 9.366 5.494 1.00 96.81 83 ALA A C 1
ATOM 654 O O . ALA A 1 83 ? -4.054 9.490 4.388 1.00 96.81 83 ALA A O 1
ATOM 655 N N . PRO A 1 84 ? -5.865 9.725 5.714 1.00 96.44 84 PRO A N 1
ATOM 656 C CA . PRO A 1 84 ? -6.688 10.361 4.688 1.00 96.44 84 PRO A CA 1
ATOM 657 C C . PRO A 1 84 ? -6.009 11.602 4.105 1.00 96.44 84 PRO A C 1
ATOM 659 O O . PRO A 1 84 ? -5.399 12.385 4.841 1.00 96.44 84 PRO A O 1
ATOM 662 N N . HIS A 1 85 ? -6.137 11.811 2.796 1.00 94.31 85 HIS A N 1
ATOM 663 C CA . HIS A 1 85 ? -5.600 13.013 2.179 1.00 94.31 85 HIS A CA 1
ATOM 664 C C . HIS A 1 85 ? -6.456 14.230 2.588 1.00 94.31 85 HIS A C 1
ATOM 666 O O . HIS A 1 85 ? -7.672 14.227 2.387 1.00 94.31 85 HIS A O 1
ATOM 672 N N . PRO A 1 86 ? -5.862 15.302 3.150 1.00 90.94 86 PRO A N 1
ATOM 673 C CA . PRO A 1 86 ? -6.625 16.393 3.766 1.00 90.94 86 PRO A CA 1
ATOM 674 C C . PRO A 1 86 ? -7.451 17.208 2.763 1.00 90.94 86 PRO A C 1
ATOM 676 O O . PRO A 1 86 ? -8.438 17.829 3.144 1.00 90.94 86 PRO A O 1
ATOM 679 N N . ALA A 1 87 ? -7.046 17.216 1.490 1.00 93.19 87 ALA A N 1
ATOM 680 C CA . ALA A 1 87 ? -7.709 17.971 0.428 1.00 93.19 87 ALA A CA 1
ATOM 681 C C . ALA A 1 87 ? -8.455 17.093 -0.592 1.00 93.19 87 ALA A C 1
ATOM 683 O O . ALA A 1 87 ? -9.106 17.638 -1.478 1.00 93.19 87 ALA A O 1
ATOM 684 N N . ASP A 1 88 ? -8.358 15.761 -0.496 1.00 93.62 88 ASP A N 1
ATOM 685 C CA . ASP A 1 88 ? -8.975 14.857 -1.475 1.00 93.62 88 ASP A CA 1
ATOM 686 C C . ASP A 1 88 ? -9.472 13.569 -0.800 1.00 93.62 88 ASP A C 1
ATOM 688 O O . ASP A 1 88 ? -8.677 12.681 -0.509 1.00 93.62 88 ASP A O 1
ATOM 692 N N . PRO A 1 89 ? -10.784 13.410 -0.567 1.00 92.50 89 PRO A N 1
ATOM 693 C CA . PRO A 1 89 ? -11.313 12.209 0.074 1.00 92.50 89 PRO A CA 1
ATOM 694 C C . PRO A 1 89 ? -11.182 10.943 -0.787 1.00 92.50 89 PRO A C 1
ATOM 696 O O . PRO A 1 89 ? -11.432 9.851 -0.282 1.00 92.50 89 PRO A O 1
ATOM 699 N N . LYS A 1 90 ? -10.824 11.063 -2.073 1.00 95.25 90 LYS A N 1
ATOM 700 C CA . LYS A 1 90 ? -10.579 9.922 -2.969 1.00 95.25 90 LYS A CA 1
ATOM 701 C C . LYS A 1 90 ? -9.137 9.430 -2.913 1.00 95.25 90 LYS A C 1
ATOM 703 O O . LYS A 1 90 ? -8.787 8.511 -3.647 1.00 95.25 90 LYS A O 1
ATOM 708 N N . ASN A 1 91 ? -8.308 10.026 -2.064 1.00 95.31 91 ASN A N 1
ATOM 709 C CA . ASN A 1 91 ? -6.901 9.697 -1.945 1.00 95.31 91 ASN A CA 1
ATOM 710 C C . ASN A 1 91 ? -6.511 9.554 -0.464 1.00 95.31 91 ASN A C 1
ATOM 712 O O . ASN A 1 91 ? -7.124 10.145 0.430 1.00 95.31 91 ASN A O 1
ATOM 716 N N . TYR A 1 92 ? -5.483 8.762 -0.188 1.00 96.12 92 TYR A N 1
ATOM 717 C CA . TYR A 1 92 ? -4.813 8.758 1.106 1.00 96.12 92 TYR A CA 1
ATOM 718 C C . TYR A 1 92 ? -3.297 8.859 0.931 1.00 96.12 92 TYR A C 1
ATOM 720 O O . TYR A 1 92 ? -2.728 8.402 -0.059 1.00 96.12 92 TYR A O 1
ATOM 728 N N . LYS A 1 93 ? -2.641 9.448 1.931 1.00 94.88 93 LYS A N 1
ATOM 729 C CA . LYS A 1 93 ? -1.185 9.568 1.987 1.00 94.88 93 LYS A CA 1
ATOM 730 C C . LYS A 1 93 ? -0.577 8.435 2.789 1.00 94.88 93 LYS A C 1
ATOM 732 O O . LYS A 1 93 ? -1.084 8.078 3.855 1.00 94.88 93 LYS A O 1
ATOM 737 N N . ASP A 1 94 ? 0.540 7.934 2.294 1.00 93.81 94 ASP A N 1
ATOM 738 C CA . ASP A 1 94 ? 1.460 7.059 2.994 1.00 93.81 94 ASP A CA 1
ATOM 739 C C . ASP A 1 94 ? 2.820 7.753 3.093 1.00 93.81 94 ASP A C 1
ATOM 741 O O . ASP A 1 94 ? 3.626 7.760 2.158 1.00 93.81 94 ASP A O 1
ATOM 745 N N . LEU A 1 95 ? 3.059 8.381 4.245 1.00 91.81 95 LEU A N 1
ATOM 746 C CA . LEU A 1 95 ? 4.361 8.960 4.555 1.00 91.81 95 LEU A CA 1
ATOM 747 C C . LEU A 1 95 ? 5.249 7.855 5.106 1.00 91.81 95 LEU A C 1
ATOM 749 O O . LEU A 1 95 ? 5.136 7.488 6.282 1.00 91.81 95 LEU A O 1
ATOM 753 N N . PHE A 1 96 ? 6.137 7.341 4.265 1.00 88.19 96 PHE A N 1
ATOM 754 C CA . PHE A 1 96 ? 7.028 6.256 4.636 1.00 88.19 96 PHE A CA 1
ATOM 755 C C . PHE A 1 96 ? 8.480 6.719 4.719 1.00 88.19 96 PHE A C 1
ATOM 757 O O . PHE A 1 96 ? 8.893 7.678 4.065 1.00 88.19 96 PHE A O 1
ATOM 764 N N . SER A 1 97 ? 9.264 6.056 5.565 1.00 85.56 97 SER A N 1
ATOM 765 C CA . SER A 1 97 ? 10.672 6.377 5.775 1.00 85.56 97 SER A CA 1
ATOM 766 C C . SER A 1 97 ? 11.585 5.217 5.402 1.00 85.56 97 SER A C 1
ATOM 768 O O . SER A 1 97 ? 11.394 4.088 5.864 1.00 85.56 97 SER A O 1
ATOM 770 N N . LEU A 1 98 ? 12.625 5.536 4.635 1.00 81.69 98 LEU A N 1
ATOM 771 C CA . LEU A 1 98 ? 13.708 4.642 4.253 1.00 81.69 98 LEU A CA 1
ATOM 772 C C . LEU A 1 98 ? 15.002 5.099 4.914 1.00 81.69 98 LEU A C 1
ATOM 774 O O . LEU A 1 98 ? 15.435 6.231 4.715 1.00 81.69 98 LEU A O 1
ATOM 778 N N . ASN A 1 99 ? 15.667 4.206 5.633 1.00 79.50 99 ASN A N 1
ATOM 779 C CA . ASN A 1 99 ? 17.063 4.383 5.991 1.00 79.50 99 ASN A CA 1
ATOM 780 C C . ASN A 1 99 ? 17.935 3.846 4.853 1.00 79.50 99 ASN A C 1
ATOM 782 O O . ASN A 1 99 ? 17.862 2.659 4.533 1.00 79.50 99 ASN A O 1
ATOM 786 N N . VAL A 1 100 ? 18.719 4.716 4.216 1.00 77.50 100 VAL A N 1
ATOM 787 C CA . VAL A 1 100 ? 19.520 4.384 3.029 1.00 77.50 100 VAL A CA 1
ATOM 788 C C . VAL A 1 100 ? 20.993 4.711 3.264 1.00 77.50 100 VAL A C 1
ATOM 790 O O . VAL A 1 100 ? 21.333 5.842 3.604 1.00 77.50 100 VAL A O 1
ATOM 793 N N . GLY A 1 101 ? 21.885 3.747 3.021 1.00 74.88 101 GLY A N 1
ATOM 794 C CA . GLY A 1 101 ? 23.341 3.960 3.000 1.00 74.88 101 GLY A CA 1
ATOM 795 C C . GLY A 1 101 ? 24.118 3.160 4.055 1.00 74.88 101 GLY A C 1
ATOM 796 O O . GLY A 1 101 ? 23.549 2.297 4.720 1.00 74.88 101 GLY A O 1
ATOM 797 N N . PRO A 1 102 ? 25.439 3.384 4.184 1.00 70.62 102 PRO A N 1
ATOM 798 C CA . PRO A 1 102 ? 26.277 2.654 5.132 1.00 70.62 102 PRO A CA 1
ATOM 799 C C . PRO A 1 102 ? 26.106 3.156 6.578 1.00 70.62 102 PRO A C 1
ATOM 801 O O . PRO A 1 102 ? 25.817 4.328 6.824 1.00 70.62 102 PRO A O 1
ATOM 804 N N . GLY A 1 103 ? 26.361 2.280 7.556 1.00 72.19 103 GLY A N 1
ATOM 805 C CA . GLY A 1 103 ? 26.342 2.629 8.981 1.00 72.19 103 GLY A CA 1
ATOM 806 C C . GLY A 1 103 ? 24.945 3.017 9.470 1.00 72.19 103 GLY A C 1
ATOM 807 O O . GLY A 1 103 ? 24.038 2.195 9.429 1.00 72.19 103 GLY A O 1
ATOM 808 N N . ARG A 1 104 ? 24.783 4.265 9.935 1.00 66.94 104 ARG A N 1
ATOM 809 C CA . ARG A 1 104 ? 23.488 4.814 10.388 1.00 66.94 104 ARG A CA 1
ATOM 810 C C . ARG A 1 104 ? 22.592 5.309 9.243 1.00 66.94 104 ARG A C 1
ATOM 812 O O . ARG A 1 104 ? 21.453 5.677 9.511 1.00 66.94 104 ARG A O 1
ATOM 819 N N . GLY A 1 105 ? 23.092 5.315 8.003 1.00 72.12 105 GLY A N 1
ATOM 820 C CA . GLY A 1 105 ? 22.342 5.719 6.813 1.00 72.12 105 GLY A CA 1
ATOM 821 C C . GLY A 1 105 ? 21.799 7.154 6.860 1.00 72.12 105 GLY A C 1
ATOM 822 O O . GLY A 1 105 ? 22.115 7.947 7.747 1.00 72.12 105 GLY A O 1
ATOM 823 N N . ILE A 1 106 ? 20.979 7.492 5.869 1.00 76.75 106 ILE A N 1
ATOM 824 C CA . ILE A 1 106 ? 20.157 8.703 5.818 1.00 76.75 106 ILE A CA 1
ATOM 825 C C . ILE A 1 106 ? 18.700 8.260 5.896 1.00 76.75 106 ILE A C 1
ATOM 827 O O . ILE A 1 106 ? 18.278 7.423 5.100 1.00 76.75 106 ILE A O 1
ATOM 831 N N . ASN A 1 107 ? 17.931 8.844 6.815 1.00 79.88 107 ASN A N 1
ATOM 832 C CA . ASN A 1 107 ? 16.483 8.665 6.857 1.00 79.88 107 ASN A CA 1
ATOM 833 C C . ASN A 1 107 ? 15.832 9.589 5.824 1.00 79.88 107 ASN A C 1
ATOM 835 O O . ASN A 1 107 ? 15.685 10.790 6.050 1.00 79.88 107 ASN A O 1
ATOM 839 N N . ALA A 1 108 ? 15.466 9.025 4.678 1.00 81.12 108 ALA A N 1
ATOM 840 C CA . ALA A 1 108 ? 14.653 9.687 3.674 1.00 81.12 108 ALA A CA 1
ATOM 841 C C . ALA A 1 108 ? 13.176 9.473 4.007 1.00 81.12 108 ALA A C 1
ATOM 843 O O . ALA A 1 108 ? 12.742 8.339 4.190 1.00 81.12 108 ALA A O 1
ATOM 844 N N . VAL A 1 109 ? 12.407 10.558 4.077 1.00 84.69 109 VAL A N 1
ATOM 845 C CA . VAL A 1 109 ? 10.944 10.494 4.139 1.00 84.69 109 VAL A CA 1
ATOM 846 C C . VAL A 1 109 ? 10.414 10.698 2.731 1.00 84.69 109 VAL A C 1
ATOM 848 O O . VAL A 1 109 ? 10.795 11.646 2.042 1.00 84.69 109 VAL A O 1
ATOM 851 N N . CYS A 1 110 ? 9.553 9.790 2.308 1.00 84.88 110 CYS A N 1
ATOM 852 C CA . CYS A 1 110 ? 8.956 9.759 0.992 1.00 84.88 110 CYS A CA 1
ATOM 853 C C . CYS A 1 110 ? 7.434 9.817 1.133 1.00 84.88 110 CYS A C 1
ATOM 855 O O . CYS A 1 110 ? 6.863 9.274 2.078 1.00 84.88 110 CYS A O 1
ATOM 857 N N . ASP A 1 111 ? 6.793 10.512 0.198 1.00 87.81 111 ASP A N 1
ATOM 858 C CA . ASP A 1 111 ? 5.345 10.684 0.169 1.00 87.81 111 ASP A CA 1
ATOM 859 C C . ASP A 1 111 ? 4.787 9.866 -1.000 1.00 87.81 111 ASP A C 1
ATOM 861 O O . ASP A 1 111 ? 5.046 10.148 -2.176 1.00 87.81 111 ASP A O 1
ATOM 865 N N . LEU A 1 112 ? 4.101 8.782 -0.647 1.00 89.44 112 LEU A N 1
ATOM 866 C CA . LEU A 1 112 ? 3.307 7.983 -1.566 1.00 89.44 112 LEU A CA 1
ATOM 867 C C . LEU A 1 112 ? 1.849 8.373 -1.395 1.00 89.44 112 LEU A C 1
ATOM 869 O O . LEU A 1 112 ? 1.342 8.515 -0.285 1.00 89.44 112 LEU A O 1
ATOM 873 N N . GLU A 1 113 ? 1.161 8.500 -2.511 1.00 93.44 113 GLU A N 1
ATOM 874 C CA . GLU A 1 113 ? -0.263 8.768 -2.543 1.00 93.44 113 GLU A CA 1
ATOM 875 C C . GLU A 1 113 ? -0.972 7.604 -3.217 1.00 93.44 113 GLU A C 1
ATOM 877 O O . GLU A 1 113 ? -0.420 6.928 -4.086 1.00 93.44 113 GLU A O 1
ATOM 882 N N . PHE A 1 114 ? -2.203 7.359 -2.788 1.00 96.31 114 PHE A N 1
ATOM 883 C CA . PHE A 1 114 ? -2.976 6.212 -3.223 1.00 96.31 114 PHE A CA 1
ATOM 884 C C . PHE A 1 114 ? -4.400 6.635 -3.532 1.00 96.31 114 PHE A C 1
ATOM 886 O O . PHE A 1 114 ? -5.149 7.036 -2.639 1.00 96.31 114 PHE A O 1
ATOM 893 N N . ASN A 1 115 ? -4.799 6.489 -4.793 1.00 96.94 115 ASN A N 1
ATOM 894 C CA . ASN A 1 115 ? -6.192 6.668 -5.175 1.00 96.94 115 ASN A CA 1
ATOM 895 C C . ASN A 1 115 ? -7.017 5.488 -4.651 1.00 96.94 115 ASN A C 1
ATOM 897 O O . ASN A 1 115 ? -6.697 4.320 -4.898 1.00 96.94 115 ASN A O 1
ATOM 901 N N . ILE A 1 116 ? -8.090 5.811 -3.936 1.00 97.12 116 ILE A N 1
ATOM 902 C CA . ILE A 1 116 ? -9.057 4.858 -3.404 1.00 97.12 116 ILE A CA 1
ATOM 903 C C . ILE A 1 116 ? -9.923 4.356 -4.557 1.00 97.12 116 ILE A C 1
ATOM 905 O O . ILE A 1 116 ? -10.452 5.149 -5.338 1.00 97.12 116 ILE A O 1
ATOM 909 N N . THR A 1 117 ? -10.055 3.035 -4.670 1.00 96.50 117 THR A N 1
ATOM 910 C CA . THR A 1 117 ? -10.907 2.393 -5.677 1.00 96.50 117 THR A CA 1
ATOM 911 C C . THR A 1 117 ? -12.214 1.903 -5.058 1.00 96.50 117 THR A C 1
ATOM 913 O O . THR A 1 117 ? -12.357 1.850 -3.837 1.00 96.50 117 THR A O 1
ATOM 916 N N . ASP A 1 118 ? -13.156 1.489 -5.904 1.00 95.56 118 ASP A N 1
ATOM 917 C CA . ASP A 1 118 ? -14.409 0.871 -5.456 1.00 95.56 118 ASP A CA 1
ATOM 918 C C . ASP A 1 118 ? -14.209 -0.564 -4.927 1.00 95.56 118 ASP A C 1
ATOM 920 O O . ASP A 1 118 ? -15.128 -1.151 -4.356 1.00 95.56 118 ASP A O 1
ATOM 924 N N . GLN A 1 119 ? -13.022 -1.154 -5.121 1.00 96.06 119 GLN A N 1
ATOM 925 C CA . GLN A 1 119 ? -12.698 -2.491 -4.631 1.00 96.06 119 GLN A CA 1
ATOM 926 C C . GLN A 1 119 ? -12.100 -2.410 -3.215 1.00 96.06 119 GLN A C 1
ATOM 928 O O . GLN A 1 119 ? -11.080 -1.740 -3.020 1.00 96.06 119 GLN A O 1
ATOM 933 N N . PRO A 1 120 ? -12.679 -3.110 -2.218 1.00 96.88 120 PRO A N 1
ATOM 934 C CA . PRO A 1 120 ? -12.161 -3.107 -0.853 1.00 96.88 120 PRO A CA 1
ATOM 935 C C . PRO A 1 120 ? -10.693 -3.534 -0.802 1.00 96.88 120 PRO A C 1
ATOM 937 O O . PRO A 1 120 ? -10.325 -4.589 -1.315 1.00 96.88 120 PRO A O 1
ATOM 940 N N . GLY A 1 121 ? -9.849 -2.708 -0.183 1.00 97.25 121 GLY A N 1
ATOM 941 C CA . GLY A 1 121 ? -8.425 -3.000 -0.007 1.00 97.25 121 GLY A CA 1
ATOM 942 C C . GLY A 1 121 ? -7.594 -2.942 -1.292 1.00 97.25 121 GLY A C 1
ATOM 943 O O . GLY A 1 121 ? -6.480 -3.455 -1.288 1.00 97.25 121 GLY A O 1
ATOM 944 N N . VAL A 1 122 ? -8.105 -2.353 -2.379 1.00 97.75 122 VAL A N 1
ATOM 945 C CA . VAL A 1 122 ? -7.339 -2.109 -3.609 1.00 97.75 122 VAL A CA 1
ATOM 946 C C . VAL A 1 122 ? -7.186 -0.610 -3.825 1.00 97.75 122 VAL A C 1
ATOM 948 O O . VAL A 1 122 ? -8.162 0.146 -3.824 1.00 97.75 122 VAL A O 1
ATOM 951 N N . PHE A 1 123 ? -5.949 -0.187 -4.055 1.00 97.50 123 PHE A N 1
ATOM 952 C CA . PHE A 1 123 ? -5.575 1.207 -4.241 1.00 97.50 123 PHE A CA 1
ATOM 953 C C . PHE A 1 123 ? -4.633 1.361 -5.434 1.00 97.50 123 PHE A C 1
ATOM 955 O O . PHE A 1 123 ? -3.936 0.420 -5.812 1.00 97.50 123 PHE A O 1
ATOM 962 N N . LEU A 1 124 ? -4.590 2.555 -6.022 1.00 96.62 124 LEU A N 1
ATOM 963 C CA . LEU A 1 124 ? -3.657 2.875 -7.103 1.00 96.62 124 LEU A CA 1
ATOM 964 C C . LEU A 1 124 ? -2.606 3.853 -6.593 1.00 96.62 124 LEU A C 1
ATOM 966 O O . LEU A 1 124 ? -2.904 5.024 -6.377 1.00 96.62 124 LEU A O 1
ATOM 970 N N . GLY A 1 125 ? -1.400 3.339 -6.378 1.00 93.94 125 GLY A N 1
ATOM 971 C CA . GLY A 1 125 ? -0.268 4.080 -5.849 1.00 93.94 125 GLY A CA 1
ATOM 972 C C . GLY A 1 125 ? 0.453 4.905 -6.904 1.00 93.94 125 GLY A C 1
ATOM 973 O O . GLY A 1 125 ? 0.700 4.448 -8.026 1.00 93.94 125 GLY A O 1
ATOM 974 N N . HIS A 1 126 ? 0.861 6.102 -6.509 1.00 90.31 126 HIS A N 1
ATOM 975 C CA . HIS A 1 126 ? 1.750 6.976 -7.258 1.00 90.31 126 HIS A CA 1
ATOM 976 C C . HIS A 1 126 ? 2.643 7.757 -6.296 1.00 90.31 126 HIS A C 1
ATOM 978 O O . HIS A 1 126 ? 2.264 8.103 -5.180 1.00 90.31 126 HIS A O 1
ATOM 984 N N . TRP A 1 127 ? 3.861 8.044 -6.736 1.00 84.38 127 TRP A N 1
ATOM 985 C CA . TRP A 1 127 ? 4.784 8.874 -5.970 1.00 84.38 127 TRP A CA 1
ATOM 986 C C . TRP A 1 127 ? 4.411 10.343 -6.112 1.00 84.38 127 TRP A C 1
ATOM 988 O O . TRP A 1 127 ? 4.277 10.834 -7.239 1.00 84.38 127 TRP A O 1
ATOM 998 N N . SER A 1 128 ? 4.280 11.052 -4.991 1.00 76.69 128 SER A N 1
ATOM 999 C CA . SER A 1 128 ? 4.036 12.488 -5.031 1.00 76.69 128 SER A CA 1
ATOM 1000 C C . SER A 1 128 ? 5.354 13.258 -5.224 1.00 76.69 128 SER A C 1
ATOM 1002 O O . SER A 1 128 ? 6.437 12.873 -4.772 1.00 76.69 128 SER A O 1
ATOM 1004 N N . GLY A 1 129 ? 5.271 14.368 -5.959 1.00 68.38 129 GLY A N 1
ATOM 1005 C CA . GLY A 1 129 ? 6.368 15.321 -6.119 1.00 68.38 129 GLY A CA 1
ATOM 1006 C C . GLY A 1 129 ? 7.480 14.949 -7.113 1.00 68.38 129 GLY A C 1
ATOM 1007 O O . GLY A 1 129 ? 7.525 13.885 -7.730 1.00 68.38 129 GLY A O 1
ATOM 1008 N N . HIS A 1 130 ? 8.414 15.892 -7.263 1.00 62.56 130 HIS A N 1
ATOM 1009 C CA . HIS A 1 130 ? 9.546 15.843 -8.198 1.00 62.56 130 HIS A CA 1
ATOM 1010 C C . HIS A 1 130 ? 10.840 15.326 -7.549 1.00 62.56 130 HIS A C 1
ATOM 1012 O O . HIS A 1 130 ? 11.932 15.758 -7.922 1.00 62.56 130 HIS A O 1
ATOM 1018 N N . SER A 1 131 ? 10.741 14.450 -6.542 1.00 60.50 131 SER A N 1
ATOM 1019 C CA . SER A 1 131 ? 11.934 13.872 -5.913 1.00 60.50 131 SER A CA 1
ATOM 1020 C C . SER A 1 131 ? 12.811 13.210 -6.974 1.00 60.50 131 SER A C 1
ATOM 1022 O O . SER A 1 131 ? 12.312 12.484 -7.831 1.00 60.50 131 SER A O 1
ATOM 1024 N N . PHE A 1 132 ? 14.125 13.420 -6.907 1.00 64.50 132 PHE A N 1
ATOM 1025 C CA . PHE A 1 132 ? 15.057 12.788 -7.844 1.00 64.50 132 PHE A CA 1
ATOM 1026 C C . PHE A 1 132 ? 15.101 11.257 -7.705 1.00 64.50 132 PHE A C 1
ATOM 1028 O O . PHE A 1 132 ? 15.592 10.575 -8.599 1.00 64.50 132 PHE A O 1
ATOM 1035 N N . PHE A 1 133 ? 14.580 10.723 -6.595 1.00 63.25 133 PHE A N 1
ATOM 1036 C CA . PHE A 1 133 ? 14.397 9.290 -6.370 1.00 63.25 133 PHE A CA 1
ATOM 1037 C C . PHE A 1 133 ? 13.036 8.765 -6.844 1.00 63.25 133 PHE A C 1
ATOM 1039 O O . PHE A 1 133 ? 12.773 7.576 -6.691 1.00 63.25 133 PHE A O 1
ATOM 1046 N N . ASN A 1 134 ? 12.159 9.616 -7.389 1.00 73.06 134 ASN A N 1
ATOM 1047 C CA . ASN A 1 134 ? 10.860 9.181 -7.889 1.00 73.06 134 ASN A CA 1
ATOM 1048 C C . ASN A 1 134 ? 11.077 8.242 -9.096 1.00 73.06 134 ASN A C 1
ATOM 1050 O O . ASN A 1 134 ? 11.597 8.687 -10.124 1.00 73.06 134 ASN A O 1
ATOM 1054 N N . PRO A 1 135 ? 10.662 6.963 -9.020 1.00 73.00 135 PRO A N 1
ATOM 1055 C CA . PRO A 1 135 ? 10.861 5.999 -10.102 1.00 73.00 135 PRO A CA 1
ATOM 1056 C C . PRO A 1 135 ? 9.944 6.249 -11.316 1.00 73.00 135 PRO A C 1
ATOM 1058 O O . PRO A 1 135 ? 9.936 5.456 -12.262 1.00 73.00 135 PRO A O 1
ATOM 1061 N N . ASN A 1 136 ? 9.165 7.338 -11.301 1.00 78.62 136 ASN A N 1
ATOM 1062 C CA . ASN A 1 136 ? 8.160 7.688 -12.297 1.00 78.62 136 ASN A CA 1
ATOM 1063 C C . ASN A 1 136 ? 7.193 6.516 -12.544 1.00 78.62 136 ASN A C 1
ATOM 1065 O O . ASN A 1 136 ? 6.950 6.085 -13.678 1.00 78.62 136 ASN A O 1
ATOM 1069 N N . LEU A 1 137 ? 6.7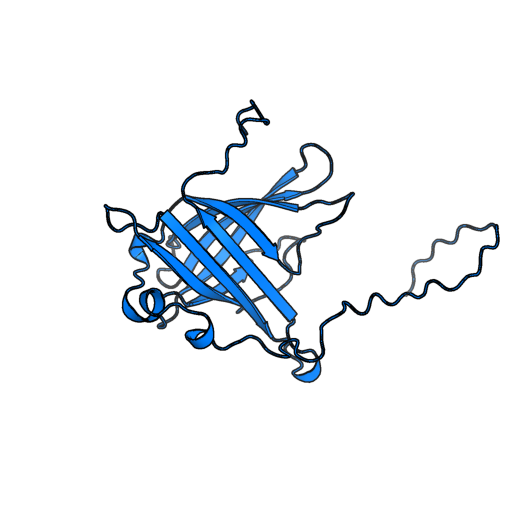13 5.948 -11.434 1.00 82.25 137 LEU A N 1
ATOM 1070 C CA . LEU A 1 137 ? 5.704 4.900 -11.399 1.00 82.25 137 LEU A CA 1
ATOM 1071 C C . LEU A 1 137 ? 4.390 5.504 -10.897 1.00 82.25 137 LEU A C 1
ATOM 1073 O O . LEU A 1 137 ? 4.306 5.999 -9.775 1.00 82.25 137 LEU A O 1
ATOM 1077 N N . THR A 1 138 ? 3.375 5.453 -11.750 1.00 88.12 138 THR A N 1
ATOM 1078 C CA . THR A 1 138 ? 1.977 5.782 -11.436 1.00 88.12 138 THR A CA 1
ATOM 1079 C C . THR A 1 138 ? 1.135 4.513 -11.440 1.00 88.12 138 THR A C 1
ATOM 1081 O O . THR A 1 138 ? 1.604 3.489 -11.937 1.00 88.12 138 THR A O 1
ATOM 1084 N N . ASP A 1 139 ? -0.106 4.563 -10.963 1.00 91.06 139 ASP A N 1
ATOM 1085 C CA . ASP A 1 139 ? -1.098 3.486 -11.118 1.00 91.06 139 ASP A CA 1
ATOM 1086 C C . ASP A 1 139 ? -0.571 2.097 -10.715 1.00 91.06 139 ASP A C 1
ATOM 1088 O O . ASP A 1 139 ? -0.829 1.092 -11.382 1.00 91.06 139 ASP A O 1
ATOM 1092 N N . ILE A 1 140 ? 0.249 2.045 -9.663 1.00 93.88 140 ILE A N 1
ATOM 1093 C CA . ILE A 1 140 ? 0.728 0.784 -9.104 1.00 93.88 140 ILE A CA 1
ATOM 1094 C C . ILE A 1 140 ? -0.443 0.182 -8.343 1.00 93.88 140 ILE A C 1
ATOM 1096 O O . ILE A 1 140 ? -0.929 0.791 -7.392 1.00 93.88 140 ILE A O 1
ATOM 1100 N N . ALA A 1 141 ? -0.905 -1.002 -8.733 1.00 96.25 141 ALA A N 1
ATOM 1101 C CA . ALA A 1 141 ? -1.958 -1.655 -7.976 1.00 96.25 141 ALA A CA 1
ATOM 1102 C C . ALA A 1 141 ? -1.388 -2.094 -6.624 1.00 96.25 141 ALA A C 1
ATOM 1104 O O . ALA A 1 141 ? -0.536 -2.978 -6.590 1.00 96.25 141 ALA A O 1
ATOM 1105 N N . ASN A 1 142 ? -1.831 -1.449 -5.545 1.00 97.06 142 ASN A N 1
ATOM 1106 C CA . ASN A 1 142 ? -1.551 -1.823 -4.166 1.00 97.06 142 ASN A CA 1
ATOM 1107 C C . ASN A 1 142 ? -2.756 -2.565 -3.609 1.00 97.06 142 ASN A C 1
ATOM 1109 O O . ASN A 1 142 ? -3.840 -1.995 -3.476 1.00 97.06 142 ASN A O 1
ATOM 1113 N N . THR A 1 143 ? -2.553 -3.829 -3.282 1.00 98.25 143 THR A N 1
ATOM 1114 C CA . THR A 1 143 ? -3.600 -4.721 -2.816 1.00 98.25 143 THR A CA 1
ATOM 1115 C C . THR A 1 143 ? -3.286 -5.148 -1.398 1.00 98.25 143 THR A C 1
ATOM 1117 O O . THR A 1 143 ? -2.274 -5.800 -1.145 1.00 98.25 143 THR A O 1
ATOM 1120 N N . VAL A 1 144 ? -4.174 -4.815 -0.468 1.00 98.38 144 VAL A N 1
ATOM 1121 C CA . VAL A 1 144 ? -4.170 -5.385 0.877 1.00 98.38 144 VAL A CA 1
ATOM 1122 C C . VAL A 1 144 ? -4.497 -6.865 0.731 1.00 98.38 144 VAL A C 1
ATOM 1124 O O . VAL A 1 144 ? -5.603 -7.230 0.352 1.00 98.38 144 VAL A O 1
ATOM 1127 N N . VAL A 1 145 ? -3.515 -7.721 0.974 1.00 98.38 145 VAL A N 1
ATOM 1128 C CA . VAL A 1 145 ? -3.632 -9.177 0.892 1.00 98.38 145 VAL A CA 1
ATOM 1129 C C . VAL A 1 145 ? -4.412 -9.696 2.088 1.00 98.38 145 VAL A C 1
ATOM 1131 O O . VAL A 1 145 ? -5.378 -10.429 1.912 1.00 98.38 145 VAL A O 1
ATOM 1134 N N . ASP A 1 146 ? -4.024 -9.302 3.301 1.00 98.56 146 ASP A N 1
ATOM 1135 C CA . ASP A 1 146 ? -4.711 -9.708 4.525 1.00 98.56 146 ASP A CA 1
ATOM 1136 C C . ASP A 1 146 ? -4.459 -8.727 5.675 1.00 98.56 146 ASP A C 1
ATOM 1138 O O . ASP A 1 146 ? -3.517 -7.931 5.623 1.00 98.56 146 ASP A O 1
ATOM 1142 N N . VAL A 1 147 ? -5.291 -8.792 6.719 1.00 98.50 147 VAL A N 1
ATOM 1143 C CA . VAL A 1 147 ? -5.185 -7.923 7.901 1.00 98.50 147 VAL A CA 1
ATOM 1144 C C . VAL A 1 147 ? -5.396 -8.677 9.211 1.00 98.50 147 VAL A C 1
ATOM 1146 O O . VAL A 1 147 ? -6.236 -9.567 9.328 1.00 98.50 147 VAL A O 1
ATOM 1149 N N . GLY A 1 148 ? -4.685 -8.240 10.246 1.00 98.00 148 GLY A N 1
ATOM 1150 C CA . GLY A 1 148 ? -4.886 -8.699 11.615 1.00 98.00 148 GLY A CA 1
ATOM 1151 C C . GLY A 1 148 ? -5.845 -7.804 12.366 1.00 98.00 148 GLY A C 1
ATOM 1152 O O . GLY A 1 148 ? -5.483 -6.679 12.697 1.00 98.00 148 GLY A O 1
ATOM 1153 N N . VAL A 1 149 ? -7.040 -8.289 12.686 1.00 97.62 149 VAL A N 1
ATOM 1154 C CA . VAL A 1 149 ? -8.042 -7.498 13.414 1.00 97.62 149 VAL A CA 1
ATOM 1155 C C . VAL A 1 149 ? -7.777 -7.558 14.922 1.00 97.62 149 VAL A C 1
ATOM 1157 O O . VAL A 1 149 ? -7.777 -8.630 15.523 1.00 97.62 149 VAL A O 1
ATOM 1160 N N . ALA A 1 150 ? -7.552 -6.403 15.545 1.00 95.38 150 ALA A N 1
ATOM 1161 C CA . ALA A 1 150 ? -7.435 -6.272 16.995 1.00 95.38 150 ALA A CA 1
ATOM 1162 C C . ALA A 1 150 ? -8.806 -6.352 17.688 1.00 95.38 150 ALA A C 1
AT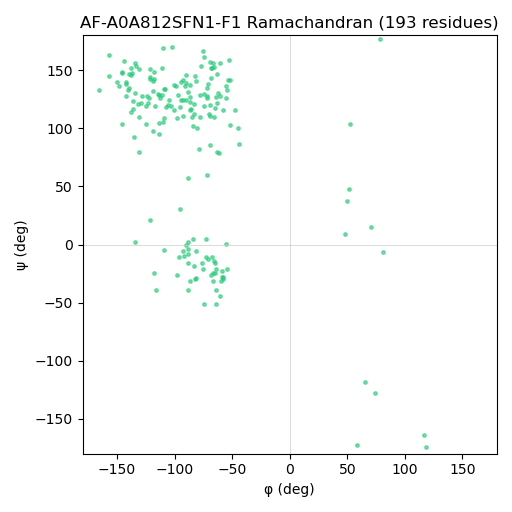OM 1164 O O . ALA A 1 150 ? -9.853 -6.187 17.066 1.00 95.38 150 ALA A O 1
ATOM 1165 N N . ALA A 1 151 ? -8.809 -6.517 19.015 1.00 95.19 151 ALA A N 1
ATOM 1166 C CA . ALA A 1 151 ? -10.039 -6.583 19.813 1.00 95.19 151 ALA A CA 1
ATOM 1167 C C . ALA A 1 151 ? -10.933 -5.330 19.691 1.00 95.19 151 ALA A C 1
ATOM 1169 O O . ALA A 1 151 ? -12.149 -5.424 19.816 1.00 95.19 151 ALA A O 1
ATOM 1170 N N . ASN A 1 152 ? -10.347 -4.160 19.415 1.00 94.12 152 ASN A N 1
ATOM 1171 C CA . ASN A 1 152 ? -11.077 -2.909 19.172 1.00 94.12 152 ASN A CA 1
ATOM 1172 C C . ASN A 1 152 ? -11.560 -2.753 17.712 1.00 94.12 152 ASN A C 1
ATOM 1174 O O . ASN A 1 152 ? -12.057 -1.694 17.339 1.00 94.12 152 ASN A O 1
ATOM 1178 N N . GLY A 1 153 ? -11.360 -3.771 16.871 1.00 94.38 153 GLY A N 1
ATOM 1179 C CA . GLY A 1 153 ? -11.722 -3.775 15.458 1.00 94.38 153 GLY A CA 1
ATOM 1180 C C . GLY A 1 153 ? -10.733 -3.078 14.522 1.00 94.38 153 GLY A C 1
ATOM 1181 O O . GLY A 1 153 ? -10.929 -3.162 13.316 1.00 94.38 153 GLY A O 1
ATOM 1182 N N . THR A 1 154 ? -9.687 -2.409 15.019 1.00 96.44 154 THR A N 1
ATOM 1183 C CA . THR A 1 154 ? -8.645 -1.802 14.162 1.00 96.44 154 THR A CA 1
ATOM 1184 C C . THR A 1 154 ? -7.703 -2.856 13.583 1.00 96.44 154 THR A C 1
ATOM 1186 O O . THR A 1 154 ? -7.621 -3.972 14.099 1.00 96.44 154 THR A O 1
ATOM 1189 N N . TYR A 1 155 ? -6.973 -2.515 12.520 1.00 97.94 155 TYR A N 1
ATOM 1190 C CA . TYR A 1 155 ? -5.984 -3.425 11.942 1.00 97.94 155 TYR A CA 1
ATOM 1191 C C . TYR A 1 155 ? -4.626 -3.274 12.642 1.00 97.94 155 TYR A C 1
ATOM 1193 O O . TYR A 1 155 ? -3.991 -2.221 12.599 1.00 97.94 155 TYR A O 1
ATOM 1201 N N . ASN A 1 156 ? -4.189 -4.338 13.317 1.00 96.81 156 ASN A N 1
ATOM 1202 C CA . ASN A 1 156 ? -2.917 -4.417 14.035 1.00 96.81 156 ASN A CA 1
ATOM 1203 C C . ASN A 1 156 ? -1.739 -4.758 13.109 1.00 96.81 156 ASN A C 1
ATOM 1205 O O . ASN A 1 156 ? -0.605 -4.354 13.356 1.00 96.81 156 ASN A O 1
ATOM 1209 N N . TRP A 1 157 ? -2.008 -5.491 12.032 1.00 97.19 157 TRP A N 1
ATOM 1210 C CA . TRP A 1 157 ? -1.049 -5.755 10.968 1.00 97.19 157 TRP A CA 1
ATOM 1211 C C . TRP A 1 157 ? -1.746 -5.790 9.616 1.00 97.19 157 TRP A C 1
ATOM 1213 O O . TRP A 1 157 ? -2.957 -6.005 9.542 1.00 97.19 157 TRP A O 1
ATOM 1223 N N . THR A 1 158 ? -0.975 -5.568 8.559 1.00 97.75 158 THR A N 1
ATOM 1224 C CA . THR A 1 158 ? -1.432 -5.646 7.171 1.00 97.75 158 THR A CA 1
ATOM 1225 C C . THR A 1 158 ? -0.333 -6.261 6.314 1.00 97.7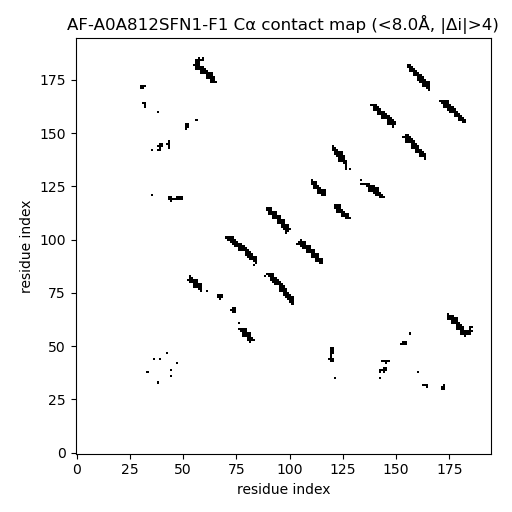5 158 THR A C 1
ATOM 1227 O O . THR A 1 158 ? 0.850 -5.974 6.502 1.00 97.75 158 THR A O 1
ATOM 1230 N N . LEU A 1 159 ? -0.728 -7.145 5.405 1.00 98.00 159 LEU A N 1
ATOM 1231 C CA . LEU A 1 159 ? 0.119 -7.649 4.335 1.00 98.00 159 LEU A CA 1
ATOM 1232 C C . LEU A 1 159 ? -0.337 -6.977 3.046 1.00 98.00 159 LEU A C 1
ATOM 1234 O O . LEU A 1 159 ? -1.507 -7.063 2.688 1.00 98.00 159 LEU A O 1
ATOM 1238 N N . GLU A 1 160 ? 0.575 -6.312 2.354 1.00 97.19 160 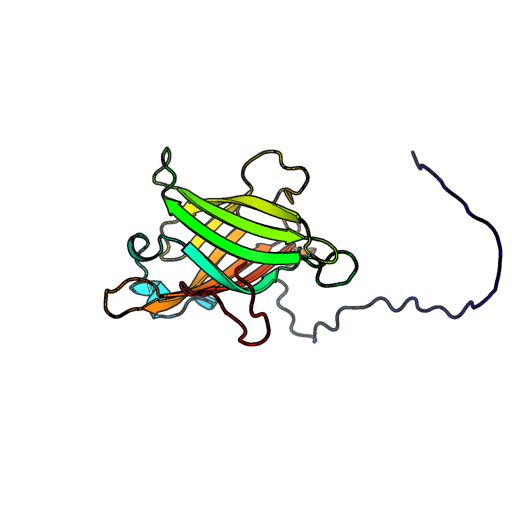GLU A N 1
ATOM 1239 C CA . GLU A 1 160 ? 0.305 -5.593 1.112 1.00 97.19 160 GLU A CA 1
ATOM 1240 C C . GLU A 1 160 ? 1.133 -6.196 -0.023 1.00 97.19 160 GLU A C 1
ATOM 1242 O O . GLU A 1 160 ? 2.293 -6.577 0.159 1.00 97.19 160 GLU A O 1
ATOM 1247 N N . PHE A 1 161 ? 0.519 -6.293 -1.199 1.00 96.56 161 PHE A N 1
ATOM 1248 C CA . PHE A 1 161 ? 1.170 -6.673 -2.441 1.00 96.56 161 PHE A CA 1
ATOM 1249 C C . PHE A 1 161 ? 0.965 -5.575 -3.474 1.00 96.56 161 PHE A C 1
ATOM 1251 O O . PHE A 1 161 ? -0.164 -5.230 -3.823 1.00 96.56 161 PHE A O 1
ATOM 1258 N N . GLN A 1 162 ? 2.069 -5.045 -3.978 1.00 95.31 162 GLN A N 1
ATOM 1259 C CA . GLN A 1 162 ? 2.082 -4.021 -5.004 1.00 95.31 162 GLN A CA 1
ATOM 1260 C C . GLN A 1 162 ? 2.584 -4.617 -6.303 1.00 95.31 162 GLN A C 1
ATOM 1262 O O . GLN A 1 162 ? 3.605 -5.304 -6.312 1.00 95.31 162 GLN A O 1
ATOM 1267 N N . CYS A 1 163 ? 1.912 -4.336 -7.414 1.00 94.69 163 CYS A N 1
ATOM 1268 C CA . CYS A 1 163 ? 2.384 -4.798 -8.708 1.00 94.69 163 CYS A CA 1
ATOM 1269 C C . CYS A 1 163 ? 1.992 -3.856 -9.845 1.00 94.69 163 CYS A C 1
ATOM 1271 O O . CYS A 1 163 ? 0.876 -3.335 -9.903 1.00 94.69 163 CYS A O 1
ATOM 1273 N N . LYS A 1 164 ? 2.921 -3.661 -10.785 1.00 94.12 164 LYS A N 1
ATOM 1274 C CA . LYS A 1 164 ? 2.678 -2.962 -12.046 1.00 94.12 164 LYS A CA 1
ATOM 1275 C C . LYS A 1 164 ? 3.314 -3.723 -13.202 1.00 94.12 164 LYS A C 1
ATOM 1277 O O . LYS A 1 164 ? 4.523 -3.950 -13.226 1.00 94.12 164 LYS A O 1
ATOM 1282 N N . ASN A 1 165 ? 2.492 -4.077 -14.187 1.00 93.56 165 ASN A N 1
ATOM 1283 C CA . ASN A 1 165 ? 2.976 -4.570 -15.472 1.00 93.56 165 ASN A CA 1
ATOM 1284 C C . ASN A 1 165 ? 3.705 -3.448 -16.227 1.00 93.56 165 ASN A C 1
ATOM 1286 O O . ASN A 1 165 ? 3.390 -2.267 -16.065 1.00 93.56 165 ASN A O 1
ATOM 1290 N N . ASP A 1 166 ? 4.663 -3.816 -17.069 1.00 91.12 166 ASP A N 1
ATOM 1291 C CA . ASP A 1 166 ? 5.231 -2.888 -18.039 1.00 91.12 166 ASP A CA 1
ATOM 1292 C C . ASP A 1 166 ? 4.170 -2.481 -19.078 1.00 91.12 166 ASP A C 1
ATOM 1294 O O . ASP A 1 166 ? 3.220 -3.222 -19.354 1.00 91.12 166 ASP A O 1
ATOM 1298 N N . ASN A 1 167 ? 4.336 -1.286 -19.649 1.00 88.62 167 ASN A N 1
ATOM 1299 C CA . ASN A 1 167 ? 3.478 -0.796 -20.727 1.00 88.62 167 ASN A CA 1
ATOM 1300 C C . ASN A 1 167 ? 3.669 -1.637 -21.997 1.00 88.62 167 ASN A C 1
ATOM 1302 O O . ASN A 1 167 ? 2.733 -1.800 -22.777 1.00 88.62 167 ASN A O 1
ATOM 1306 N N . ASP A 1 168 ? 4.880 -2.165 -22.201 1.00 89.62 168 ASP A N 1
ATOM 1307 C CA . ASP A 1 168 ? 5.165 -3.161 -23.222 1.00 89.62 168 ASP A CA 1
ATOM 1308 C C . ASP A 1 168 ? 4.802 -4.560 -22.687 1.00 89.62 168 ASP A C 1
ATOM 1310 O O . ASP A 1 168 ? 5.475 -5.081 -21.790 1.00 89.62 168 ASP A O 1
ATOM 1314 N N . PRO A 1 169 ? 3.764 -5.213 -23.238 1.00 84.19 169 PRO A N 1
ATOM 1315 C CA . PRO A 1 169 ? 3.316 -6.515 -22.771 1.00 84.19 169 PRO A CA 1
ATOM 1316 C C . PRO A 1 169 ? 4.390 -7.612 -22.844 1.00 84.19 169 PRO A C 1
ATOM 1318 O O . PRO A 1 169 ? 4.286 -8.590 -22.103 1.00 84.19 169 PRO A O 1
ATOM 1321 N N . ALA A 1 170 ? 5.407 -7.460 -23.698 1.00 86.25 170 ALA A N 1
ATOM 1322 C CA . ALA A 1 170 ? 6.499 -8.421 -23.833 1.00 86.25 170 ALA A CA 1
ATOM 1323 C C . ALA A 1 170 ? 7.532 -8.339 -22.693 1.00 86.25 170 ALA A C 1
ATOM 1325 O O . ALA A 1 170 ? 8.325 -9.263 -22.524 1.00 86.25 170 ALA A O 1
ATOM 1326 N N . ARG A 1 171 ? 7.533 -7.253 -21.906 1.00 86.75 171 ARG A N 1
ATOM 1327 C CA . ARG A 1 171 ? 8.487 -7.035 -20.800 1.00 86.75 171 ARG A CA 1
ATOM 1328 C C . ARG A 1 171 ? 7.988 -7.537 -19.446 1.00 86.75 171 ARG A C 1
ATOM 1330 O O . ARG A 1 171 ? 8.767 -7.600 -18.502 1.00 86.75 171 ARG A O 1
ATOM 1337 N N . GLY A 1 172 ? 6.716 -7.922 -19.360 1.00 91.00 172 GLY A N 1
ATOM 1338 C CA . GLY A 1 172 ? 6.132 -8.550 -18.179 1.00 91.00 172 GLY A CA 1
ATOM 1339 C C . GLY A 1 172 ? 5.893 -7.585 -17.015 1.00 91.00 172 GLY A C 1
ATOM 1340 O O . GLY A 1 172 ? 5.223 -6.565 -17.184 1.00 91.00 172 GLY A O 1
ATOM 1341 N N . ILE A 1 173 ? 6.388 -7.924 -15.822 1.00 91.38 173 ILE A N 1
ATOM 1342 C CA . ILE A 1 173 ? 6.219 -7.134 -14.593 1.00 91.38 173 ILE A CA 1
ATOM 1343 C C . ILE A 1 173 ? 7.323 -6.073 -14.504 1.00 91.38 173 ILE A C 1
ATOM 1345 O O . ILE A 1 173 ? 8.506 -6.401 -14.476 1.00 91.38 173 ILE A O 1
ATOM 1349 N N . ARG A 1 174 ? 6.936 -4.796 -14.414 1.00 90.06 174 ARG A N 1
ATOM 1350 C CA . ARG A 1 174 ? 7.858 -3.660 -14.239 1.00 90.06 174 ARG A CA 1
ATOM 1351 C C . ARG A 1 174 ? 8.189 -3.395 -12.773 1.00 90.06 174 ARG A C 1
ATOM 1353 O O . ARG A 1 174 ? 9.271 -2.902 -12.474 1.00 90.06 174 ARG A O 1
ATOM 1360 N N . PHE A 1 175 ? 7.248 -3.675 -11.879 1.00 90.69 175 PHE A N 1
ATOM 1361 C CA . PHE A 1 175 ? 7.400 -3.455 -10.447 1.00 90.69 175 PHE A CA 1
ATOM 1362 C C . PHE A 1 175 ? 6.608 -4.497 -9.670 1.00 90.69 175 PHE A C 1
ATOM 1364 O O . PHE A 1 175 ? 5.453 -4.764 -10.007 1.00 90.69 175 PHE A O 1
ATOM 1371 N N . ALA A 1 176 ? 7.218 -5.032 -8.616 1.00 91.94 176 ALA A N 1
ATOM 1372 C CA . ALA A 1 176 ? 6.527 -5.805 -7.602 1.00 91.94 176 ALA A CA 1
ATOM 1373 C C . ALA A 1 176 ? 7.110 -5.500 -6.219 1.00 91.94 176 ALA A C 1
ATOM 1375 O O . ALA A 1 176 ? 8.336 -5.400 -6.068 1.00 91.94 176 ALA A O 1
ATOM 1376 N N . ALA A 1 177 ? 6.231 -5.402 -5.225 1.00 91.06 177 ALA A N 1
ATOM 1377 C CA . ALA A 1 177 ? 6.616 -5.350 -3.829 1.00 91.06 177 ALA A CA 1
ATOM 1378 C C . ALA A 1 177 ? 5.675 -6.173 -2.941 1.00 91.06 177 ALA A C 1
ATOM 1380 O O . ALA A 1 177 ? 4.482 -6.281 -3.214 1.00 91.06 177 ALA A O 1
ATOM 1381 N N . VAL A 1 178 ? 6.228 -6.763 -1.883 1.00 92.75 178 VAL A N 1
ATOM 1382 C CA . VAL A 1 178 ? 5.477 -7.370 -0.777 1.00 92.75 178 VAL A CA 1
ATOM 1383 C C . VAL A 1 178 ? 5.921 -6.679 0.499 1.00 92.75 178 VAL A C 1
ATOM 1385 O O . VAL A 1 178 ? 7.120 -6.654 0.803 1.00 92.75 178 VAL A O 1
ATOM 1388 N N . ASN A 1 179 ? 4.962 -6.157 1.252 1.00 92.81 179 ASN A N 1
ATOM 1389 C CA . ASN A 1 179 ? 5.222 -5.396 2.462 1.00 92.81 179 ASN A CA 1
ATOM 1390 C C . ASN A 1 179 ? 4.371 -5.956 3.604 1.00 92.81 179 ASN A C 1
ATOM 1392 O O . ASN A 1 179 ? 3.145 -6.010 3.517 1.00 92.81 179 ASN A O 1
ATOM 1396 N N . PHE A 1 180 ? 5.025 -6.392 4.677 1.00 93.88 180 PHE A N 1
ATOM 1397 C CA . PHE A 1 180 ? 4.364 -6.809 5.906 1.00 93.88 180 PHE A CA 1
ATOM 1398 C C . PHE A 1 180 ? 4.557 -5.742 6.976 1.00 93.88 180 PHE A C 1
ATOM 1400 O O . PHE A 1 180 ? 5.679 -5.429 7.379 1.00 93.88 180 PHE A O 1
ATOM 1407 N N . TYR A 1 181 ? 3.440 -5.208 7.446 1.00 94.88 181 TYR A N 1
ATOM 1408 C CA . TYR A 1 181 ? 3.369 -4.073 8.347 1.00 94.88 181 TYR A CA 1
ATOM 1409 C C . TYR A 1 181 ? 2.715 -4.469 9.667 1.00 94.88 181 TYR A C 1
ATOM 1411 O O . TYR A 1 181 ? 1.721 -5.191 9.676 1.00 94.88 181 TYR A O 1
ATOM 1419 N N . HIS A 1 182 ? 3.204 -3.925 10.779 1.00 95.06 182 HIS A N 1
ATOM 1420 C CA . HIS A 1 182 ? 2.625 -4.128 12.108 1.00 95.06 182 HIS A CA 1
ATOM 1421 C C . HIS A 1 182 ? 2.584 -2.805 12.892 1.00 95.06 182 HIS A C 1
ATOM 1423 O O . HIS A 1 182 ? 3.448 -1.951 12.718 1.00 95.06 182 HIS A O 1
ATOM 1429 N N . LYS A 1 183 ? 1.582 -2.595 13.756 1.00 94.19 183 LYS A N 1
ATOM 1430 C CA . LYS A 1 183 ? 1.443 -1.359 14.561 1.00 94.19 183 LYS A CA 1
ATOM 1431 C C . LYS A 1 183 ? 2.525 -1.200 15.630 1.00 94.19 183 LYS A C 1
ATOM 1433 O O . LYS A 1 183 ? 2.851 -0.081 16.008 1.00 94.19 183 LYS A O 1
ATOM 1438 N N . ASN A 1 184 ? 3.086 -2.310 16.092 1.00 90.44 184 ASN A N 1
ATOM 1439 C CA . ASN A 1 184 ? 4.238 -2.342 16.996 1.00 90.44 184 ASN A CA 1
ATOM 1440 C C . ASN A 1 184 ? 5.531 -2.604 16.210 1.00 90.44 184 ASN A C 1
ATOM 1442 O O . ASN A 1 184 ? 5.520 -3.508 15.369 1.00 90.44 184 ASN A O 1
ATOM 1446 N N . PRO A 1 185 ? 6.625 -1.878 16.496 1.00 83.44 185 PRO A N 1
ATOM 1447 C CA . PRO A 1 185 ? 7.921 -2.128 15.876 1.00 83.44 185 PRO A CA 1
ATOM 1448 C C . PRO A 1 185 ? 8.511 -3.463 16.346 1.00 83.44 185 PRO A C 1
ATOM 1450 O O . PRO A 1 185 ? 8.271 -3.888 17.478 1.00 83.44 185 PRO A O 1
ATOM 1453 N N . LEU A 1 186 ? 9.343 -4.092 15.508 1.00 72.25 186 LEU A N 1
ATOM 1454 C CA . LEU A 1 186 ? 10.298 -5.077 16.013 1.00 72.25 186 LEU A CA 1
ATOM 1455 C C . LEU A 1 186 ? 11.366 -4.329 16.809 1.00 72.25 186 LEU A C 1
ATOM 1457 O O . LEU A 1 186 ? 12.147 -3.563 16.248 1.00 72.25 186 LEU A O 1
ATOM 1461 N N . ILE A 1 187 ? 11.390 -4.548 18.117 1.00 64.75 187 ILE A N 1
ATOM 1462 C CA . ILE A 1 187 ? 12.515 -4.166 18.964 1.00 64.75 187 ILE A CA 1
ATOM 1463 C C . ILE A 1 187 ? 13.325 -5.447 19.130 1.00 64.75 187 ILE A C 1
ATOM 1465 O O . ILE A 1 187 ? 12.841 -6.393 19.750 1.00 64.75 187 ILE A O 1
ATOM 1469 N N . SER A 1 188 ? 14.505 -5.527 18.517 1.00 54.00 188 SER A N 1
ATOM 1470 C CA . SER A 1 188 ? 15.420 -6.620 18.841 1.00 54.00 188 SER A CA 1
ATOM 1471 C C . SER A 1 188 ? 15.978 -6.348 20.248 1.00 54.00 188 SER A C 1
ATOM 1473 O O . SER A 1 188 ? 16.336 -5.213 20.570 1.00 54.00 188 SER A O 1
ATOM 1475 N N . GLU A 1 189 ? 16.015 -7.361 21.117 1.00 51.69 189 GLU A N 1
ATOM 1476 C CA . GLU A 1 189 ? 16.627 -7.219 22.449 1.00 51.69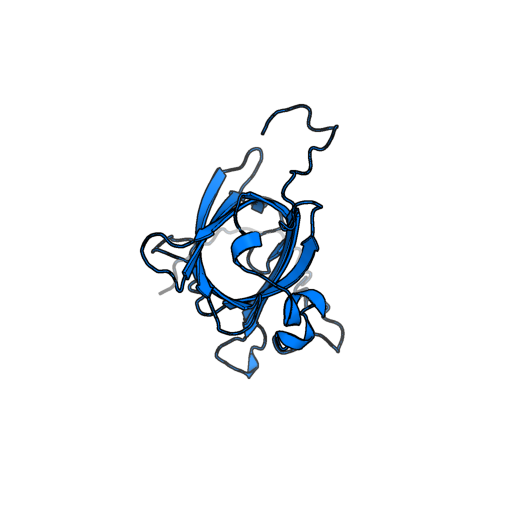 189 GLU A CA 1
ATOM 1477 C C . GLU A 1 189 ? 18.138 -6.930 22.357 1.00 51.69 189 GLU A C 1
ATOM 1479 O O . GLU A 1 189 ? 18.716 -6.362 23.281 1.00 51.69 189 GLU A O 1
ATOM 1484 N N . GLU A 1 190 ? 18.770 -7.270 21.229 1.00 53.78 190 GLU A N 1
ATOM 1485 C CA . GLU A 1 190 ? 20.199 -7.054 20.984 1.00 53.78 190 GLU A CA 1
ATOM 1486 C C . GLU A 1 190 ? 20.558 -5.591 20.685 1.00 53.78 190 GLU A C 1
ATOM 1488 O O . GLU A 1 190 ? 21.707 -5.203 20.900 1.00 53.78 190 GLU A O 1
ATOM 1493 N N . ASP A 1 191 ? 19.608 -4.756 20.246 1.00 50.94 191 ASP A N 1
ATOM 1494 C CA . ASP A 1 191 ? 19.940 -3.402 19.790 1.00 50.94 191 ASP A CA 1
ATOM 1495 C C . ASP A 1 191 ? 19.936 -2.337 20.890 1.00 50.94 191 ASP A C 1
ATOM 1497 O O . ASP A 1 191 ? 20.520 -1.284 20.659 1.00 50.94 191 ASP A O 1
ATOM 1501 N N . GLY A 1 192 ? 19.352 -2.586 22.076 1.00 41.62 192 GLY A N 1
ATOM 1502 C CA . GLY A 1 192 ? 19.552 -1.812 23.324 1.00 41.62 192 GLY A CA 1
ATOM 1503 C C . GLY A 1 192 ? 19.461 -0.275 23.257 1.00 41.62 192 GLY A C 1
ATOM 1504 O O . GLY A 1 192 ? 19.804 0.410 24.222 1.00 41.62 192 GLY A O 1
ATOM 1505 N N . LEU A 1 193 ? 19.029 0.288 22.136 1.00 40.38 193 LEU A N 1
ATOM 1506 C CA . LEU A 1 193 ? 19.103 1.699 21.816 1.00 40.38 193 LEU A CA 1
ATOM 1507 C C . LEU A 1 193 ? 17.749 2.124 21.253 1.00 40.38 193 LEU A C 1
ATOM 1509 O O . LEU A 1 193 ? 17.222 1.467 20.353 1.00 40.38 193 LEU A O 1
ATOM 1513 N N . PRO A 1 194 ? 17.173 3.222 21.765 1.00 39.19 194 PRO A N 1
ATOM 1514 C CA . PRO A 1 194 ? 16.024 3.827 21.123 1.00 39.19 194 PRO A CA 1
ATOM 1515 C C . PRO A 1 194 ? 16.462 4.331 19.741 1.00 39.19 194 PRO A C 1
ATOM 1517 O O . PRO A 1 194 ? 17.464 5.042 19.631 1.00 39.19 194 PRO A O 1
ATOM 1520 N N . TRP A 1 195 ? 15.731 3.906 18.709 1.00 48.75 195 TRP A N 1
ATOM 1521 C CA . TRP A 1 195 ? 15.824 4.428 17.345 1.00 48.75 195 TRP A CA 1
ATOM 1522 C C . TRP A 1 195 ? 15.658 5.950 17.306 1.00 48.75 195 TRP A C 1
ATOM 1524 O O . TRP A 1 195 ? 14.764 6.462 18.021 1.00 48.75 195 TRP A O 1
#

Sequence (195 aa):
MPCSARCWQSILVAAVCTLLAKADCPEDCPARCPGQLEVQSAFVRSQFDLSKFWGVYYEIAYHDSTQPRRWPIKASCQRSVKAPHPADPKNYKDLFSLNVGPGRGINAVCDLEFNITDQPGVFLGHWSGHSFFNPNLTDIANTVVDVGVAANGTYNWTLEFQCKNDNDPARGIRFAAVNFYHKNPLISEEDGLPW

pLDDT: mean 79.54, std 20.8, range [23.53, 98.56]

Secondary structure (DSSP, 8-state):
-PPP----------------------TT--SSPPPHHHHS-HHHHHH--GGGS-EEEEEEEEEETTS--STT--EEEEEEEEEE-TT-TTEEEEEEEEEESSTT-EEEEEEEEEEEPSSTTEEEEEE-S--TT-----SEEEEEEEEEE-TTSSEEEEEEEEEEE-SSGGG-EEEEEEEEEESS----TT--S--

Mean predicted aligned error: 10.36 Å

Foldseek 3Di:
DDDDDDDDDDDDPPDDPPPPPPVCPDPDDALADDDLVVQADPCQQPPFDVVLAFAKKAWPDKDKPLADCDPQWHKDKGMWGWAQDPVDNQKIWTFTWIAIGHDRRDTDTFIKMWGHDPGGQWTWIAGDDDPPPRPRDTRWIKGFNDFDQDPVRHTQKTWIWTWDADPPSVNGTPIIMITI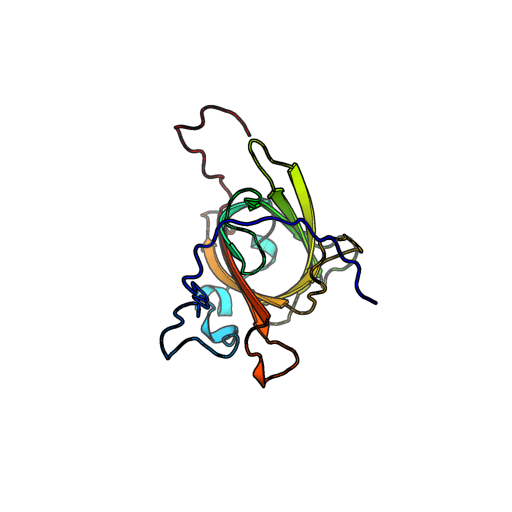IGPDGDDDPVVPDDD